Protein AF-A0A8T7C8Z6-F1 (afdb_monomer)

Structure (mmCIF, N/CA/C/O backbone):
data_AF-A0A8T7C8Z6-F1
#
_entry.id   AF-A0A8T7C8Z6-F1
#
loop_
_atom_site.group_PDB
_atom_site.id
_atom_site.type_symbol
_atom_site.label_atom_id
_atom_site.label_alt_id
_atom_site.label_comp_id
_atom_site.label_asym_id
_atom_site.label_entity_id
_atom_site.label_seq_id
_atom_site.pdbx_PDB_ins_code
_atom_site.Cartn_x
_atom_site.Cartn_y
_atom_site.Cartn_z
_atom_site.occupancy
_atom_site.B_iso_or_equiv
_atom_site.auth_seq_id
_atom_site.auth_comp_id
_atom_site.auth_asym_id
_atom_site.auth_atom_id
_atom_site.pdbx_PDB_model_num
ATOM 1 N N . LEU A 1 1 ? -6.649 -2.879 40.518 1.00 71.62 1 LEU A N 1
ATOM 2 C CA . LEU A 1 1 ? -5.727 -3.323 39.444 1.00 71.62 1 LEU A CA 1
ATOM 3 C C . LEU A 1 1 ? -6.473 -3.912 38.238 1.00 71.62 1 LEU A C 1
ATOM 5 O O . LEU A 1 1 ? -6.288 -3.407 37.144 1.00 71.62 1 LEU A O 1
ATOM 9 N N . PHE A 1 2 ? -7.357 -4.907 38.414 1.00 81.06 2 PHE A N 1
ATOM 10 C CA . PHE A 1 2 ? -8.077 -5.573 37.307 1.00 81.06 2 PHE A CA 1
ATOM 11 C C . PHE A 1 2 ? -8.882 -4.624 36.391 1.00 81.06 2 PHE A C 1
ATOM 13 O O . PHE A 1 2 ? -8.696 -4.644 35.179 1.00 81.06 2 PHE A O 1
ATOM 20 N N . ALA A 1 3 ? -9.700 -3.729 36.958 1.00 76.69 3 ALA A N 1
ATOM 21 C CA . ALA A 1 3 ? -10.479 -2.758 36.177 1.00 76.69 3 ALA A CA 1
ATOM 22 C C . ALA A 1 3 ? -9.604 -1.773 35.370 1.00 76.69 3 ALA A C 1
ATOM 24 O O . ALA A 1 3 ? -9.977 -1.369 34.274 1.00 76.69 3 ALA A O 1
ATOM 25 N N . PHE A 1 4 ? -8.414 -1.436 35.880 1.00 76.56 4 PHE A N 1
ATOM 26 C CA . PHE A 1 4 ? -7.465 -0.547 35.202 1.00 76.56 4 PHE A CA 1
ATOM 27 C C . PHE A 1 4 ? -6.848 -1.208 33.960 1.00 76.56 4 PHE A C 1
ATOM 29 O O . PHE A 1 4 ? -6.713 -0.567 32.926 1.00 76.56 4 PHE A O 1
ATOM 36 N N . VAL A 1 5 ? -6.548 -2.510 34.028 1.00 76.94 5 VAL A N 1
ATOM 37 C CA . VAL A 1 5 ? -6.004 -3.279 32.892 1.00 76.94 5 VAL A CA 1
ATOM 38 C C . VAL A 1 5 ? -7.037 -3.452 31.771 1.00 76.94 5 VAL A C 1
ATOM 40 O O . VAL A 1 5 ? -6.679 -3.454 30.596 1.00 76.94 5 VAL A O 1
ATOM 43 N N . LEU A 1 6 ? -8.325 -3.574 32.109 1.00 74.81 6 LEU A N 1
ATOM 44 C CA . LEU A 1 6 ? -9.392 -3.628 31.104 1.00 74.81 6 LEU A CA 1
ATOM 45 C C . LEU A 1 6 ? -9.600 -2.278 30.406 1.00 74.81 6 LEU A C 1
ATOM 47 O O . LEU A 1 6 ? -9.853 -2.256 29.204 1.00 74.81 6 LEU A O 1
ATOM 51 N N . ALA A 1 7 ? -9.452 -1.169 31.134 1.00 72.00 7 ALA A N 1
ATOM 52 C CA . ALA A 1 7 ? -9.636 0.175 30.592 1.00 72.00 7 ALA A CA 1
ATOM 53 C C . ALA A 1 7 ? -8.549 0.583 29.580 1.00 72.00 7 ALA A C 1
ATOM 55 O O . ALA A 1 7 ? -8.827 1.351 28.664 1.00 72.00 7 ALA A O 1
ATOM 56 N N . THR A 1 8 ? -7.326 0.062 29.708 1.00 79.38 8 THR A N 1
ATOM 57 C CA . THR A 1 8 ? -6.197 0.412 28.824 1.00 79.38 8 THR A CA 1
ATOM 58 C C . THR A 1 8 ? -6.070 -0.486 27.594 1.00 79.38 8 THR A C 1
ATOM 60 O O . THR A 1 8 ? -5.206 -0.261 26.746 1.00 79.38 8 THR A O 1
ATOM 63 N N . ARG A 1 9 ? -6.919 -1.511 27.454 1.00 87.25 9 ARG A N 1
ATOM 64 C CA . ARG A 1 9 ? -6.851 -2.433 26.319 1.00 87.25 9 ARG A CA 1
ATOM 65 C C . ARG A 1 9 ? -7.424 -1.786 25.059 1.00 87.25 9 ARG A C 1
ATOM 67 O O . ARG A 1 9 ? -8.562 -1.324 25.047 1.00 87.25 9 ARG A O 1
ATOM 74 N N . ILE A 1 10 ? -6.671 -1.846 23.963 1.00 91.31 10 ILE A N 1
ATOM 75 C CA . ILE A 1 10 ? -7.170 -1.441 22.645 1.00 91.31 10 ILE A CA 1
ATOM 76 C C . ILE A 1 10 ? -8.217 -2.472 22.171 1.00 91.31 10 ILE A C 1
ATOM 78 O O . ILE A 1 10 ? -7.889 -3.661 22.057 1.00 91.31 10 ILE A O 1
ATOM 82 N N . PRO A 1 11 ? -9.475 -2.065 21.903 1.00 93.44 11 PRO A N 1
ATOM 83 C CA . PRO A 1 11 ? -10.573 -2.986 21.609 1.00 93.44 11 PRO A CA 1
ATOM 84 C C . PRO A 1 11 ? -10.665 -3.361 20.123 1.00 93.44 11 PRO A C 1
ATOM 86 O O . PRO A 1 11 ? -11.695 -3.841 19.668 1.00 93.44 11 PRO A O 1
ATOM 89 N N . PHE A 1 12 ? -9.591 -3.173 19.363 1.00 96.06 12 PHE A N 1
ATOM 90 C CA . PHE A 1 12 ? -9.503 -3.553 17.959 1.00 96.06 12 PHE A CA 1
ATOM 91 C C . PHE A 1 12 ? -8.066 -3.927 17.593 1.00 96.06 12 PHE A C 1
ATOM 93 O O . PHE A 1 12 ? -7.141 -3.784 18.397 1.00 96.06 12 PHE A O 1
ATOM 100 N N . ALA A 1 13 ? -7.887 -4.510 16.414 1.00 96.56 13 ALA A N 1
ATOM 101 C CA . ALA A 1 13 ? -6.578 -4.817 15.850 1.00 96.56 13 ALA A CA 1
ATOM 102 C C . ALA A 1 13 ? -6.648 -4.837 14.326 1.00 96.56 13 ALA A C 1
ATOM 104 O O . ALA A 1 13 ? -7.719 -5.069 13.761 1.00 96.56 13 ALA A O 1
ATOM 105 N N . ILE A 1 14 ? -5.491 -4.653 13.693 1.00 97.19 14 ILE A N 1
ATOM 106 C CA . ILE A 1 14 ? -5.325 -4.836 12.256 1.00 97.19 14 ILE A CA 1
ATOM 107 C C . ILE A 1 14 ? -4.221 -5.835 11.949 1.00 97.19 14 ILE A C 1
ATOM 109 O O . ILE A 1 14 ? -3.262 -5.961 12.707 1.00 97.19 14 ILE A O 1
ATOM 113 N N . ASP A 1 15 ? -4.369 -6.516 10.821 1.00 96.75 15 ASP A N 1
ATOM 114 C CA . ASP A 1 15 ? -3.321 -7.306 10.187 1.00 96.75 15 ASP A CA 1
ATOM 115 C C . ASP A 1 15 ? -3.297 -6.977 8.691 1.00 96.75 15 ASP A C 1
ATOM 117 O O . ASP A 1 15 ? -4.347 -6.872 8.053 1.00 96.75 15 ASP A O 1
ATOM 121 N N . VAL A 1 16 ? -2.103 -6.768 8.142 1.00 96.38 16 VAL A N 1
ATOM 122 C CA . VAL A 1 16 ? -1.906 -6.322 6.759 1.00 96.38 16 VAL A CA 1
ATOM 123 C C . VAL A 1 16 ? -1.188 -7.423 6.004 1.00 96.38 16 VAL A C 1
ATOM 125 O O . VA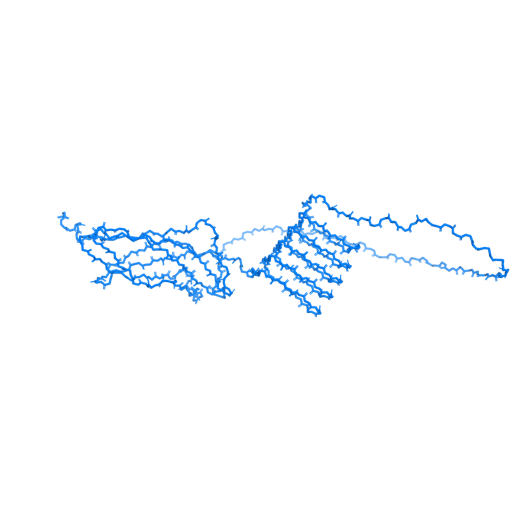L A 1 16 ? 0.025 -7.600 6.106 1.00 96.38 16 VAL A O 1
ATOM 128 N N . LEU A 1 17 ? -1.944 -8.162 5.202 1.00 94.94 17 LEU A N 1
ATOM 129 C CA . LEU A 1 17 ? -1.418 -9.265 4.421 1.00 94.94 17 LEU A CA 1
ATOM 130 C C . LEU A 1 17 ? -1.111 -8.775 3.016 1.00 94.94 17 LEU A C 1
ATOM 132 O O . LEU A 1 17 ? -1.991 -8.321 2.296 1.00 94.94 17 LEU A O 1
ATOM 136 N N . ARG A 1 18 ? 0.146 -8.878 2.601 1.00 93.19 18 ARG A N 1
ATOM 137 C CA . ARG A 1 18 ? 0.518 -8.598 1.216 1.00 93.19 18 ARG A CA 1
ATOM 138 C C . ARG A 1 18 ? 0.216 -9.803 0.333 1.00 93.19 18 ARG A C 1
ATOM 140 O O . ARG A 1 18 ? 0.544 -10.934 0.702 1.00 93.19 18 ARG A O 1
ATOM 147 N N . GLU A 1 19 ? -0.320 -9.555 -0.857 1.00 87.94 19 GLU A N 1
ATOM 148 C CA . GLU A 1 19 ? -0.530 -10.610 -1.843 1.00 87.94 19 GLU A CA 1
ATOM 149 C C . GLU A 1 19 ? 0.806 -11.241 -2.276 1.00 87.94 19 GLU A C 1
ATOM 151 O O . GLU A 1 19 ? 1.833 -10.572 -2.449 1.00 87.94 19 GLU A O 1
ATOM 156 N N . ARG A 1 20 ? 0.815 -12.573 -2.409 1.00 80.94 20 ARG A N 1
ATOM 157 C CA . ARG A 1 20 ? 2.018 -13.357 -2.767 1.00 80.94 20 ARG A CA 1
ATOM 158 C C . ARG A 1 20 ? 2.207 -13.540 -4.273 1.00 80.94 20 ARG A C 1
ATOM 160 O O . ARG A 1 20 ? 3.183 -14.166 -4.675 1.00 80.94 20 ARG A O 1
ATOM 167 N N . GLY A 1 21 ? 1.261 -13.059 -5.076 1.00 83.12 21 GLY A N 1
ATOM 168 C CA . GLY A 1 21 ? 1.304 -13.142 -6.531 1.00 83.12 21 GLY A CA 1
ATOM 169 C C . GLY A 1 21 ? 2.319 -12.174 -7.138 1.00 83.12 21 GLY A C 1
ATOM 170 O O . GLY A 1 21 ? 3.507 -12.190 -6.815 1.00 83.12 21 GLY A O 1
ATOM 171 N N . GLU A 1 22 ? 1.853 -11.332 -8.056 1.00 81.62 22 GLU A N 1
ATOM 172 C CA . GLU A 1 22 ? 2.692 -10.304 -8.667 1.00 81.62 22 GLU A CA 1
ATOM 173 C C . GLU A 1 22 ? 3.166 -9.303 -7.603 1.00 81.62 22 GLU A C 1
ATOM 175 O O . GLU A 1 22 ? 2.399 -8.870 -6.745 1.00 81.62 22 GLU A O 1
ATOM 180 N N . LEU A 1 23 ? 4.460 -8.964 -7.609 1.00 87.31 23 LEU A N 1
ATOM 181 C CA . LEU A 1 23 ? 5.017 -8.122 -6.550 1.00 87.31 23 LEU A CA 1
ATOM 182 C C . LEU A 1 23 ? 4.592 -6.652 -6.675 1.00 87.31 23 LEU A C 1
ATOM 184 O O . LEU A 1 23 ? 4.584 -5.916 -5.692 1.00 87.31 23 LEU A O 1
ATOM 188 N N . PHE A 1 24 ? 4.302 -6.216 -7.887 1.00 89.62 24 PHE A N 1
ATOM 189 C CA . PHE A 1 24 ? 3.825 -4.884 -8.191 1.00 89.62 24 PHE A CA 1
ATOM 190 C C . PHE A 1 24 ? 3.214 -4.917 -9.581 1.00 89.62 24 PHE A C 1
ATOM 192 O O . PHE A 1 24 ? 3.668 -5.677 -10.430 1.00 89.62 24 PHE A O 1
ATOM 199 N N . HIS A 1 25 ? 2.263 -4.035 -9.835 1.00 89.06 25 HIS A N 1
ATOM 200 C CA . HIS A 1 25 ? 1.759 -3.779 -11.173 1.00 89.06 25 HIS A CA 1
ATOM 201 C C . HIS A 1 25 ? 2.205 -2.391 -11.609 1.00 89.06 25 HIS A C 1
ATOM 203 O O . HIS A 1 25 ? 2.126 -1.437 -10.836 1.00 89.06 25 HIS A O 1
ATOM 209 N N . ILE A 1 26 ? 2.662 -2.272 -12.850 1.00 86.12 26 ILE A N 1
ATOM 210 C CA . ILE A 1 26 ? 2.879 -0.969 -13.477 1.00 86.12 26 ILE A CA 1
ATOM 211 C C . ILE A 1 26 ? 1.597 -0.639 -14.237 1.00 86.12 26 ILE A C 1
ATOM 213 O O . ILE A 1 26 ? 1.222 -1.365 -15.158 1.00 86.12 26 ILE A O 1
ATOM 217 N N . VAL A 1 27 ? 0.917 0.423 -13.816 1.00 85.19 27 VAL A N 1
ATOM 218 C CA . VAL A 1 27 ? -0.274 0.964 -14.474 1.00 85.19 27 VAL A CA 1
ATOM 219 C C . VAL A 1 27 ? 0.066 2.392 -14.866 1.00 85.19 27 VAL A C 1
ATOM 221 O O . VAL A 1 27 ? 0.255 3.247 -14.002 1.00 85.19 27 VAL A O 1
ATOM 224 N N . ASP A 1 28 ? 0.211 2.623 -16.168 1.00 83.94 28 ASP A N 1
ATOM 225 C CA . ASP A 1 28 ? 0.754 3.862 -16.728 1.00 83.94 28 ASP A CA 1
ATOM 226 C C . ASP A 1 28 ? 2.132 4.196 -16.123 1.00 83.94 28 ASP A C 1
ATOM 228 O O . ASP A 1 28 ? 3.072 3.410 -16.261 1.00 83.94 28 ASP A O 1
ATOM 232 N N . ASP A 1 29 ? 2.257 5.329 -15.430 1.00 82.31 29 ASP A N 1
ATOM 233 C CA . ASP A 1 29 ? 3.474 5.743 -14.713 1.00 82.31 29 ASP A CA 1
ATOM 234 C C . ASP A 1 29 ? 3.365 5.555 -13.186 1.00 82.31 29 ASP A C 1
ATOM 236 O O . ASP A 1 29 ? 4.129 6.111 -12.394 1.00 82.31 29 ASP A O 1
ATOM 240 N N . SER A 1 30 ? 2.377 4.775 -12.746 1.00 87.06 30 SER A N 1
ATOM 241 C CA . SER A 1 30 ? 2.158 4.460 -11.338 1.00 87.06 30 SER A CA 1
ATOM 242 C C . SER A 1 30 ? 2.457 3.001 -11.034 1.00 87.06 30 SER A C 1
ATOM 244 O O . SER A 1 30 ? 2.217 2.091 -11.829 1.00 87.06 30 SER A O 1
ATOM 246 N N . ILE A 1 31 ? 2.980 2.777 -9.838 1.00 90.62 31 ILE A N 1
ATOM 247 C CA . ILE A 1 31 ? 3.257 1.453 -9.302 1.00 90.62 31 ILE A CA 1
ATOM 248 C C . ILE A 1 31 ? 2.152 1.136 -8.304 1.00 90.62 31 ILE A C 1
ATOM 250 O O . ILE A 1 31 ? 1.887 1.928 -7.401 1.00 90.62 31 ILE A O 1
ATOM 254 N N . ARG A 1 32 ? 1.505 -0.017 -8.473 1.00 92.56 32 ARG A N 1
ATOM 255 C CA . ARG A 1 32 ? 0.443 -0.521 -7.601 1.00 92.56 32 ARG A CA 1
ATOM 256 C C . ARG A 1 32 ? 0.908 -1.771 -6.868 1.00 92.56 32 ARG A C 1
ATOM 258 O O . ARG A 1 32 ? 1.524 -2.645 -7.471 1.00 92.56 32 ARG A O 1
ATOM 265 N N . ASN A 1 33 ? 0.632 -1.865 -5.574 1.00 93.75 33 ASN A N 1
ATOM 266 C CA . ASN A 1 33 ? 0.791 -3.083 -4.775 1.00 93.75 33 ASN A CA 1
ATOM 267 C C . ASN A 1 33 ? -0.556 -3.437 -4.146 1.00 93.75 33 ASN A C 1
ATOM 269 O O . ASN A 1 33 ? -1.269 -2.540 -3.696 1.00 93.75 33 ASN A O 1
ATOM 273 N N . ASP A 1 34 ? -0.868 -4.728 -4.093 1.00 95.06 34 ASP A N 1
ATOM 274 C CA . ASP A 1 34 ? -2.142 -5.239 -3.591 1.00 95.06 34 ASP A CA 1
ATOM 275 C C . ASP A 1 34 ? -1.972 -5.916 -2.222 1.00 95.06 34 ASP A C 1
ATOM 277 O O . ASP A 1 34 ? -0.996 -6.634 -1.958 1.00 95.06 34 ASP A O 1
ATOM 281 N N . TYR A 1 35 ? -2.934 -5.657 -1.340 1.00 95.50 35 TYR A N 1
ATOM 282 C CA . TYR A 1 35 ? -2.951 -6.091 0.049 1.00 95.50 35 TYR A CA 1
ATOM 283 C C . TYR A 1 35 ? -4.361 -6.513 0.461 1.00 95.50 35 TYR A C 1
ATOM 285 O O . TYR A 1 35 ? -5.367 -6.086 -0.100 1.00 95.50 35 TYR A O 1
ATOM 293 N N . THR A 1 36 ? -4.425 -7.300 1.523 1.00 96.31 36 THR A N 1
ATOM 294 C CA . THR A 1 36 ? -5.641 -7.644 2.241 1.00 96.31 36 THR A CA 1
ATOM 295 C C . THR A 1 36 ? -5.498 -7.149 3.676 1.00 96.31 36 THR A C 1
ATOM 297 O O . THR A 1 36 ? -4.644 -7.624 4.426 1.00 96.31 36 THR A O 1
ATOM 300 N N . LEU A 1 37 ? -6.334 -6.190 4.067 1.00 97.00 37 LEU A N 1
ATOM 301 C CA . LEU A 1 37 ? -6.428 -5.694 5.435 1.00 97.00 37 LEU A CA 1
ATOM 302 C C . LEU A 1 37 ? -7.465 -6.514 6.200 1.00 97.00 37 LEU A C 1
ATOM 304 O O . LEU A 1 37 ? -8.619 -6.610 5.789 1.00 97.00 37 LEU A O 1
ATOM 308 N N . LYS A 1 38 ? -7.075 -7.074 7.341 1.00 97.88 38 LYS A N 1
ATOM 309 C CA . LYS A 1 38 ? -8.008 -7.663 8.300 1.00 97.88 38 LYS A CA 1
ATOM 310 C C . LYS A 1 38 ? -8.193 -6.713 9.461 1.00 97.88 38 LYS A C 1
ATOM 312 O O . LYS A 1 38 ? -7.221 -6.364 10.122 1.00 97.88 38 LYS A O 1
ATOM 317 N N . VAL A 1 39 ? -9.435 -6.333 9.723 1.00 98.00 39 VAL A N 1
ATOM 318 C CA . VAL A 1 39 ? -9.810 -5.476 10.846 1.00 98.00 39 VAL A CA 1
ATOM 319 C C . VAL A 1 39 ? -10.653 -6.290 11.812 1.00 98.00 39 VAL A C 1
ATOM 321 O O . VAL A 1 39 ? -11.663 -6.870 11.425 1.00 98.00 39 VAL A O 1
ATOM 324 N N . VAL A 1 40 ? -10.232 -6.342 13.072 1.00 98.12 40 VAL A N 1
ATOM 325 C CA . VAL A 1 40 ? -10.920 -7.084 14.132 1.00 98.12 40 VAL A CA 1
ATOM 326 C C . VAL A 1 40 ? -11.520 -6.090 15.113 1.00 98.12 40 VAL A C 1
ATOM 328 O O . VAL A 1 40 ? -10.768 -5.377 15.781 1.00 98.12 40 VAL A O 1
ATOM 331 N N . ASN A 1 41 ? -12.845 -6.085 15.258 1.00 97.38 41 ASN A N 1
ATOM 332 C CA . ASN A 1 41 ? -13.530 -5.381 16.337 1.00 97.38 41 ASN A CA 1
ATOM 333 C C . ASN A 1 41 ? -13.724 -6.343 17.517 1.00 97.38 41 ASN A C 1
ATOM 335 O O . ASN A 1 41 ? -14.433 -7.337 17.419 1.00 97.38 41 ASN A O 1
ATOM 339 N N . LYS A 1 42 ? -13.083 -6.060 18.654 1.00 95.81 42 LYS A N 1
ATOM 340 C CA . LYS A 1 42 ? -13.155 -6.888 19.873 1.00 95.81 42 LYS A CA 1
ATOM 341 C C . LYS A 1 42 ? -14.178 -6.357 20.879 1.00 95.81 42 LYS A C 1
ATOM 343 O O . LYS A 1 42 ? -14.271 -6.888 21.985 1.00 95.81 42 LYS A O 1
ATOM 348 N N . SER A 1 43 ? -14.880 -5.278 20.544 1.00 93.88 43 SER A N 1
ATOM 349 C CA . SER A 1 43 ? -15.904 -4.684 21.395 1.00 93.88 43 SER A CA 1
ATOM 350 C C . SER A 1 43 ? -17.273 -5.326 21.154 1.00 93.88 43 SER A C 1
ATOM 352 O O . SER A 1 43 ? -17.485 -6.040 20.176 1.00 93.88 43 SER A O 1
ATOM 354 N N . GLN A 1 44 ? -18.215 -5.058 22.058 1.00 95.38 44 GLN A N 1
ATOM 355 C CA . GLN A 1 44 ? -19.608 -5.504 21.938 1.00 95.38 44 GLN A CA 1
ATOM 356 C C . GLN A 1 44 ? -20.493 -4.504 21.173 1.00 95.38 44 GLN A C 1
ATOM 358 O O . GLN A 1 44 ? -21.704 -4.694 21.108 1.00 95.38 44 GLN A O 1
ATOM 363 N N . ILE A 1 45 ? -19.911 -3.448 20.595 1.00 95.81 45 ILE A N 1
ATOM 364 C CA . ILE A 1 45 ? -20.625 -2.436 19.809 1.00 95.81 45 ILE A CA 1
ATOM 365 C C . ILE A 1 45 ? -20.001 -2.303 18.412 1.00 95.81 45 ILE A C 1
ATOM 367 O O . ILE A 1 45 ? -18.811 -2.575 18.247 1.00 95.81 45 ILE A O 1
ATOM 371 N N . PRO A 1 46 ? -20.767 -1.910 17.382 1.00 97.44 46 PRO A N 1
ATOM 372 C CA . PRO A 1 46 ? -20.191 -1.566 16.086 1.00 97.44 46 PRO A CA 1
ATOM 373 C C . PRO A 1 46 ? -19.168 -0.434 16.224 1.00 97.44 46 PRO A C 1
ATOM 375 O O . PRO A 1 46 ? -19.364 0.486 17.019 1.00 97.44 46 PRO A O 1
ATOM 378 N N . MET A 1 47 ? -18.083 -0.504 15.455 1.00 96.75 47 MET A N 1
ATOM 379 C CA . MET A 1 47 ? -17.031 0.512 15.452 1.00 96.75 47 MET A CA 1
ATOM 380 C C . MET A 1 47 ? -16.758 0.999 14.033 1.00 96.75 47 MET A C 1
ATOM 382 O O . MET A 1 47 ? -16.703 0.200 13.097 1.00 96.75 47 MET A O 1
ATOM 386 N N . SER A 1 48 ? -16.529 2.305 13.907 1.00 97.50 48 SER A N 1
ATOM 387 C CA . SER A 1 48 ? -16.127 2.945 12.656 1.00 97.50 48 SER A CA 1
ATOM 388 C C . SER A 1 48 ? -14.714 3.506 12.794 1.00 97.50 48 SER A C 1
ATOM 390 O O . SER A 1 48 ? -14.340 4.069 13.830 1.00 97.50 48 SER A O 1
ATOM 392 N N . PHE A 1 49 ? -13.927 3.352 11.740 1.00 97.38 49 PHE A N 1
ATOM 393 C CA . PHE A 1 49 ? -12.502 3.642 11.718 1.00 97.38 49 PHE A CA 1
ATOM 394 C C . PHE A 1 49 ? -12.124 4.499 10.516 1.00 97.38 49 PHE A C 1
ATOM 396 O O . PHE A 1 49 ? -12.825 4.510 9.505 1.00 97.38 49 PHE A O 1
ATOM 403 N N . ASN A 1 50 ? -10.985 5.174 10.622 1.00 97.06 50 ASN A N 1
ATOM 404 C CA . ASN A 1 50 ? -10.317 5.851 9.523 1.00 97.06 50 ASN A CA 1
ATOM 405 C C . ASN A 1 50 ? -8.968 5.176 9.255 1.00 97.06 50 ASN A C 1
ATOM 407 O O . ASN A 1 50 ? -8.139 5.065 10.163 1.00 97.06 50 ASN A O 1
ATOM 411 N N . LEU A 1 51 ? -8.770 4.715 8.024 1.00 96.00 51 LEU A N 1
ATOM 412 C CA . LEU A 1 51 ? -7.539 4.107 7.542 1.00 96.00 51 LEU A CA 1
ATOM 413 C C . LEU A 1 51 ? -6.665 5.159 6.856 1.00 96.00 51 LEU A C 1
ATOM 415 O O . LEU A 1 51 ? -7.086 5.817 5.907 1.00 96.00 51 LEU A O 1
ATOM 419 N N . SER A 1 52 ? -5.414 5.262 7.281 1.00 93.25 52 SER A N 1
ATOM 420 C CA . SER A 1 52 ? -4.414 6.130 6.669 1.00 93.25 52 SER A CA 1
ATOM 421 C C . SER A 1 52 ? -3.118 5.372 6.396 1.00 93.25 52 SER A C 1
ATOM 423 O O . SER A 1 52 ? -2.833 4.324 6.982 1.00 93.25 52 SER A O 1
ATOM 425 N N . VAL A 1 53 ? -2.324 5.901 5.467 1.00 91.56 53 VAL A N 1
ATOM 426 C CA . VAL A 1 53 ? -0.955 5.444 5.228 1.00 91.56 53 VAL A CA 1
ATOM 427 C C . VAL A 1 53 ? -0.030 6.416 5.944 1.00 91.56 53 VAL A C 1
ATOM 429 O O . VAL A 1 53 ? -0.041 7.609 5.647 1.00 91.56 53 VAL A O 1
ATOM 432 N N . LEU A 1 54 ? 0.756 5.913 6.888 1.00 86.31 54 LEU A N 1
ATOM 433 C CA . LEU A 1 54 ? 1.874 6.651 7.452 1.00 86.31 54 LEU A CA 1
ATOM 434 C C . LEU A 1 54 ? 3.058 6.425 6.523 1.00 86.31 54 LEU A C 1
ATOM 436 O O . LEU A 1 54 ? 3.544 5.298 6.375 1.00 86.31 54 LEU A O 1
ATOM 440 N N . ASP A 1 55 ? 3.467 7.489 5.843 1.00 69.00 55 ASP A N 1
ATOM 441 C CA . ASP A 1 55 ? 4.620 7.424 4.964 1.00 69.00 55 ASP A CA 1
ATOM 442 C C . ASP A 1 55 ? 5.878 7.149 5.793 1.00 69.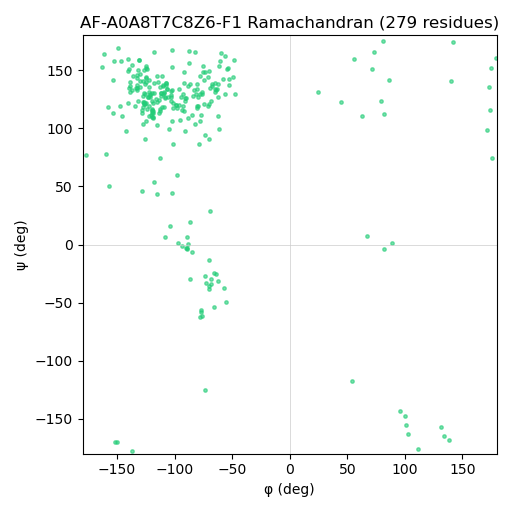00 55 ASP A C 1
ATOM 444 O O . ASP A 1 55 ? 6.102 7.749 6.847 1.00 69.00 55 ASP A O 1
ATOM 448 N N . SER A 1 56 ? 6.693 6.218 5.319 1.00 55.78 56 SER A N 1
ATOM 449 C CA . SER A 1 56 ? 8.018 5.956 5.877 1.00 55.78 56 SER A CA 1
ATOM 450 C C . SER A 1 56 ? 9.062 5.962 4.767 1.00 55.78 56 SER A C 1
ATOM 452 O O . SER A 1 56 ? 9.932 5.092 4.687 1.00 55.78 56 SER A O 1
ATOM 454 N N . GLY A 1 57 ? 8.976 6.974 3.897 1.00 49.72 57 GLY A N 1
ATOM 455 C CA . GLY A 1 57 ? 10.145 7.486 3.191 1.00 49.72 57 GLY A CA 1
ATOM 456 C C . GLY A 1 57 ?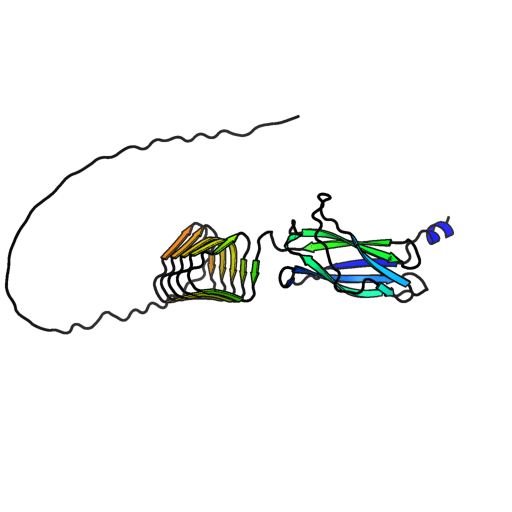 11.185 8.042 4.182 1.00 49.72 57 GLY A C 1
ATOM 457 O O . GLY A 1 57 ? 10.825 8.431 5.299 1.00 49.72 57 GLY A O 1
ATOM 458 N N . PRO A 1 58 ? 12.485 8.057 3.835 1.00 43.22 58 PRO A N 1
ATOM 459 C CA . PRO A 1 58 ? 13.495 8.738 4.640 1.00 43.22 58 PRO A CA 1
ATOM 460 C C . PRO A 1 58 ? 13.089 10.206 4.867 1.00 43.22 58 PRO A C 1
ATOM 462 O O . PRO A 1 58 ? 12.385 10.805 4.061 1.00 43.22 58 PRO A O 1
ATOM 465 N N . GLY A 1 59 ? 13.500 10.798 5.988 1.00 45.28 59 GLY A N 1
ATOM 466 C CA . GLY A 1 59 ? 13.177 12.185 6.357 1.00 45.28 59 GLY A CA 1
ATOM 467 C C . GLY A 1 59 ? 13.850 13.265 5.494 1.00 45.28 59 GLY A C 1
ATOM 468 O O . GLY A 1 59 ? 14.132 14.343 6.006 1.00 45.28 59 GLY A O 1
ATOM 469 N N . ASP A 1 60 ? 14.146 12.982 4.225 1.00 48.31 60 ASP A N 1
ATOM 470 C CA . ASP A 1 60 ? 14.729 13.895 3.233 1.00 48.31 60 ASP A CA 1
ATOM 471 C C . ASP A 1 60 ? 13.672 14.618 2.376 1.00 48.31 60 ASP A C 1
ATOM 473 O O . ASP A 1 60 ? 14.010 15.496 1.583 1.00 48.31 60 ASP A O 1
ATOM 477 N N . GLY A 1 61 ? 12.386 14.326 2.593 1.00 44.28 61 GLY A N 1
ATOM 478 C CA . GLY A 1 61 ? 11.274 15.044 1.967 1.00 44.28 61 GLY A CA 1
ATOM 479 C C . GLY A 1 61 ? 10.837 14.486 0.611 1.00 44.28 61 GLY A C 1
ATOM 480 O O . GLY A 1 61 ? 9.879 15.004 0.038 1.00 44.28 61 GLY A O 1
ATOM 481 N N . SER A 1 62 ? 11.451 13.406 0.121 1.00 47.19 62 SER A N 1
ATOM 482 C CA . SER A 1 62 ? 11.025 12.649 -1.065 1.00 47.19 62 SER A CA 1
ATOM 483 C C . SER A 1 62 ? 10.219 11.408 -0.661 1.00 47.19 62 SER A C 1
ATOM 485 O O . SER A 1 62 ? 10.542 10.260 -0.955 1.00 47.19 62 SER A O 1
ATOM 487 N N . SER A 1 63 ? 9.114 11.653 0.039 1.00 52.97 63 SER A N 1
ATOM 488 C CA . SER A 1 63 ? 8.119 10.631 0.359 1.00 52.97 63 SER A CA 1
ATOM 489 C C . SER A 1 63 ? 7.212 10.385 -0.851 1.00 52.97 63 SER A C 1
ATOM 491 O O . SER A 1 63 ? 6.549 11.299 -1.353 1.00 52.97 63 SER A O 1
ATOM 493 N N . ALA A 1 64 ? 7.212 9.154 -1.366 1.00 60.59 64 ALA A N 1
ATOM 494 C CA . ALA A 1 64 ? 6.311 8.752 -2.437 1.00 60.59 64 ALA A CA 1
ATOM 495 C C . ALA A 1 64 ? 4.868 8.877 -1.934 1.00 60.59 64 ALA A C 1
ATOM 497 O O . ALA A 1 64 ? 4.446 8.076 -1.112 1.00 60.59 64 ALA A O 1
ATOM 498 N N . THR A 1 65 ? 4.085 9.832 -2.448 1.00 75.00 65 THR A N 1
ATOM 499 C CA . THR A 1 65 ? 2.681 9.979 -2.036 1.00 75.00 65 THR A CA 1
ATOM 500 C C . THR A 1 65 ? 1.888 8.716 -2.380 1.00 75.00 65 THR A C 1
ATOM 502 O O . THR A 1 65 ? 1.476 8.515 -3.527 1.00 75.00 65 THR A O 1
ATOM 505 N N . LEU A 1 66 ? 1.680 7.865 -1.376 1.00 87.69 66 LEU A N 1
ATOM 506 C CA . LEU A 1 66 ? 0.911 6.634 -1.487 1.00 87.69 66 LEU A CA 1
ATOM 507 C C . LEU A 1 66 ? -0.581 6.949 -1.428 1.00 87.69 66 LEU A C 1
ATOM 509 O O . LEU A 1 66 ? -1.069 7.601 -0.506 1.00 87.69 66 LEU A O 1
ATOM 513 N N . LYS A 1 67 ? -1.318 6.459 -2.421 1.00 89.94 67 LYS A N 1
ATOM 514 C CA . LYS A 1 67 ? -2.772 6.597 -2.522 1.00 89.94 67 LYS A CA 1
ATOM 515 C C . LYS A 1 67 ? -3.448 5.258 -2.268 1.00 89.94 67 LYS A C 1
ATOM 517 O O . LYS A 1 67 ? -3.093 4.261 -2.897 1.00 89.94 67 LYS A O 1
ATOM 522 N N . LEU A 1 68 ? -4.439 5.264 -1.383 1.00 92.06 68 LEU A N 1
ATOM 523 C CA . LEU A 1 68 ? -5.351 4.145 -1.149 1.00 92.06 68 LEU A CA 1
ATOM 524 C C . LEU A 1 68 ? -6.364 4.037 -2.296 1.00 92.06 68 LEU A C 1
ATOM 526 O O . LEU A 1 68 ? -6.854 5.049 -2.793 1.00 92.06 68 LEU A O 1
ATOM 530 N N . SER A 1 69 ? -6.690 2.810 -2.702 1.00 91.50 69 SER A N 1
ATOM 531 C CA . SER A 1 69 ? -7.706 2.538 -3.730 1.00 91.50 69 SER A CA 1
ATOM 532 C C . SER A 1 69 ? -9.142 2.472 -3.199 1.00 91.50 69 SER A C 1
ATOM 534 O O . SER A 1 69 ? -10.066 2.293 -3.989 1.00 91.50 69 SER A O 1
ATOM 536 N N . ILE A 1 70 ? -9.325 2.539 -1.881 1.00 92.88 70 ILE A N 1
ATOM 537 C CA . ILE A 1 70 ? -10.611 2.362 -1.195 1.00 92.88 70 ILE A CA 1
ATOM 538 C C . ILE A 1 70 ? -11.015 3.634 -0.446 1.00 92.88 70 ILE A C 1
ATOM 540 O O . ILE A 1 70 ? -10.177 4.503 -0.198 1.00 92.88 70 ILE A O 1
ATOM 544 N N . ASP A 1 71 ? -12.285 3.708 -0.041 1.00 93.19 71 ASP A N 1
ATOM 545 C CA . ASP A 1 71 ? -12.711 4.667 0.980 1.00 93.19 71 ASP A CA 1
ATOM 546 C C . ASP A 1 71 ? -11.979 4.346 2.299 1.00 93.19 71 ASP A C 1
ATOM 548 O O . ASP A 1 71 ? -11.986 3.189 2.733 1.00 93.19 71 ASP A O 1
ATOM 552 N N . PRO A 1 72 ? -11.306 5.323 2.930 1.00 93.19 72 PRO A N 1
ATOM 553 C CA . PRO A 1 72 ? -10.592 5.093 4.179 1.00 93.19 72 PRO A CA 1
ATOM 554 C C . PRO A 1 72 ? -11.523 4.841 5.376 1.00 93.19 72 PRO A C 1
ATOM 556 O O . PRO A 1 72 ? -11.051 4.390 6.420 1.00 93.19 72 PRO A O 1
ATOM 559 N N . ARG A 1 73 ? -12.829 5.117 5.268 1.00 96.38 73 ARG A N 1
ATOM 560 C CA . ARG A 1 73 ? -13.800 4.837 6.330 1.00 96.38 73 ARG A CA 1
ATOM 561 C C . ARG A 1 73 ? -14.207 3.370 6.311 1.00 96.38 73 ARG A C 1
ATOM 563 O O . ARG A 1 73 ? -14.777 2.880 5.341 1.00 96.38 73 ARG A O 1
ATOM 570 N N . ILE A 1 74 ? -13.943 2.679 7.417 1.00 96.56 74 ILE A N 1
ATOM 571 C CA . ILE A 1 74 ? -14.228 1.251 7.576 1.00 96.56 74 ILE A CA 1
ATOM 572 C C . ILE A 1 74 ? -15.163 1.059 8.763 1.00 96.56 74 ILE A C 1
ATOM 574 O O . ILE A 1 74 ? -14.864 1.520 9.862 1.00 96.56 74 ILE A O 1
ATOM 578 N N . GLU A 1 75 ? -16.260 0.337 8.563 1.00 97.12 75 GLU A N 1
ATOM 579 C CA . GLU A 1 75 ? -17.199 -0.020 9.627 1.00 97.12 75 GLU A CA 1
ATOM 580 C C . GLU A 1 75 ? -17.149 -1.520 9.887 1.00 97.12 75 GLU A C 1
ATOM 582 O O . GLU A 1 75 ? -17.219 -2.324 8.958 1.00 97.12 75 GLU A O 1
ATOM 587 N N . VAL A 1 76 ? -17.016 -1.903 11.156 1.00 97.88 76 VAL A N 1
ATOM 588 C CA . VAL A 1 76 ? -16.927 -3.307 11.566 1.00 97.88 76 VAL A CA 1
ATOM 589 C C . VAL A 1 76 ? -17.967 -3.586 12.653 1.00 97.88 76 VAL A C 1
ATOM 591 O O . VAL A 1 76 ? -17.939 -2.929 13.704 1.00 97.88 76 VAL A O 1
ATOM 594 N N . PRO A 1 77 ? -18.877 -4.559 12.446 1.00 98.25 77 PRO A N 1
ATOM 595 C CA . PRO A 1 77 ? -19.850 -4.960 13.456 1.00 98.25 77 PRO A CA 1
ATOM 596 C C . PRO A 1 77 ? -19.205 -5.388 14.779 1.00 98.25 77 PRO A C 1
ATOM 598 O O . PRO A 1 77 ? -18.013 -5.690 14.856 1.00 98.25 77 PRO A O 1
ATOM 601 N N . ALA A 1 78 ? -20.013 -5.411 15.837 1.00 97.69 78 ALA A N 1
ATOM 602 C CA . ALA A 1 78 ? -19.591 -5.856 17.160 1.00 97.69 78 ALA A CA 1
ATOM 603 C C . ALA A 1 78 ? -19.021 -7.284 17.121 1.00 97.69 78 ALA A C 1
ATOM 605 O O . ALA A 1 78 ? -19.675 -8.196 16.620 1.00 97.69 78 ALA A O 1
ATOM 606 N N . GLY A 1 79 ? -17.831 -7.479 17.690 1.00 97.12 79 GLY A N 1
ATOM 607 C CA . GLY A 1 79 ? -17.194 -8.792 17.811 1.00 97.12 79 GLY A CA 1
ATOM 608 C C . GLY A 1 79 ? -16.751 -9.443 16.496 1.00 97.12 79 GLY A C 1
ATOM 609 O O . GLY A 1 79 ? -16.358 -10.609 16.525 1.00 97.12 79 GLY A O 1
ATOM 610 N N . ASP A 1 80 ? -16.829 -8.735 15.367 1.00 98.06 80 ASP A N 1
ATOM 611 C CA . ASP A 1 80 ? -16.635 -9.312 14.037 1.00 98.06 80 ASP A CA 1
ATOM 612 C C . ASP A 1 80 ? -15.251 -9.005 13.433 1.00 98.06 80 ASP A C 1
ATOM 614 O O . ASP A 1 80 ? -14.488 -8.155 13.915 1.00 98.06 80 ASP A O 1
ATOM 618 N N . VAL A 1 81 ? -14.923 -9.722 12.356 1.00 97.75 81 VAL A N 1
ATOM 619 C CA . VAL A 1 81 ? -13.700 -9.553 11.570 1.00 97.75 81 VAL A CA 1
ATOM 620 C C . VAL A 1 81 ? -14.051 -9.200 10.132 1.00 97.75 81 VAL A C 1
ATOM 622 O O . VAL A 1 81 ? -14.574 -10.023 9.384 1.00 97.75 81 VAL A O 1
ATOM 625 N N . LEU A 1 82 ? -13.662 -8.002 9.705 1.00 98.00 82 LEU A N 1
ATOM 626 C CA . LEU A 1 82 ? -13.813 -7.566 8.324 1.00 98.00 82 LEU A CA 1
ATOM 627 C C . LEU A 1 82 ? -12.516 -7.791 7.543 1.00 98.00 82 LEU A C 1
ATOM 629 O O . LEU A 1 82 ? -11.427 -7.442 8.000 1.00 98.00 82 LEU A O 1
ATOM 633 N N . THR A 1 83 ? -12.636 -8.358 6.344 1.00 97.81 83 THR A N 1
ATOM 634 C CA . THR A 1 83 ? -11.525 -8.516 5.397 1.00 97.81 83 THR A CA 1
ATOM 635 C C . THR A 1 83 ? -11.726 -7.562 4.227 1.00 97.81 83 THR A C 1
ATOM 637 O O . THR A 1 83 ? -12.716 -7.670 3.508 1.00 97.81 83 THR A O 1
ATOM 640 N N . VAL A 1 84 ? -10.789 -6.636 4.041 1.00 96.38 84 VAL A N 1
ATOM 641 C CA . VAL A 1 84 ? -10.859 -5.561 3.050 1.00 96.38 84 VAL A CA 1
ATOM 642 C C . VAL A 1 84 ? -9.693 -5.702 2.067 1.00 96.38 84 VAL A C 1
ATOM 644 O O . VAL A 1 84 ? -8.546 -5.457 2.453 1.00 96.38 84 VAL A O 1
ATOM 647 N N . PRO A 1 85 ? -9.936 -6.098 0.806 1.00 96.12 85 PRO A N 1
ATOM 648 C CA . PRO A 1 85 ? -8.914 -6.006 -0.227 1.00 96.12 85 PRO A CA 1
ATOM 649 C C . PRO A 1 85 ? -8.658 -4.530 -0.555 1.00 96.12 85 PRO A C 1
ATOM 651 O O . PRO A 1 85 ? -9.596 -3.749 -0.716 1.00 96.12 85 PRO A O 1
ATOM 654 N N . LEU A 1 86 ? -7.390 -4.140 -0.652 1.00 95.00 86 LEU A N 1
ATOM 655 C CA . LEU A 1 86 ? -6.992 -2.776 -0.981 1.00 95.00 86 LEU A CA 1
ATOM 656 C C . LEU A 1 86 ? -5.708 -2.755 -1.802 1.00 95.00 86 LEU A C 1
ATOM 658 O O . LEU A 1 86 ? -4.886 -3.666 -1.733 1.00 95.00 86 LEU A O 1
ATOM 662 N N . SER A 1 87 ? -5.502 -1.661 -2.522 1.00 94.12 87 SER A N 1
ATOM 663 C CA . SER A 1 87 ? -4.274 -1.408 -3.260 1.00 94.12 87 SER A CA 1
ATOM 664 C C . SER A 1 87 ? -3.675 -0.072 -2.845 1.00 94.12 87 SER A C 1
ATOM 666 O O . SER A 1 87 ? -4.392 0.905 -2.612 1.00 94.12 87 SER A O 1
ATOM 668 N N . LEU A 1 88 ? -2.347 -0.017 -2.804 1.00 93.12 88 LEU A N 1
ATOM 669 C CA . LEU A 1 88 ? -1.598 1.227 -2.671 1.00 93.12 88 LEU A CA 1
ATOM 670 C C . LEU A 1 88 ? -0.959 1.573 -4.004 1.00 93.12 88 LEU A C 1
ATOM 672 O O . LEU A 1 88 ? -0.358 0.710 -4.644 1.00 93.12 88 LEU A O 1
ATOM 676 N N . THR A 1 89 ? -1.087 2.832 -4.407 1.00 92.00 89 THR A N 1
ATOM 677 C CA . THR A 1 89 ? -0.533 3.342 -5.663 1.00 92.00 89 THR A CA 1
ATOM 678 C C . THR A 1 89 ? 0.406 4.506 -5.389 1.00 92.00 89 THR A C 1
ATOM 680 O O . THR A 1 89 ? 0.031 5.435 -4.679 1.00 92.00 89 THR A O 1
ATOM 683 N N . ALA A 1 90 ? 1.601 4.483 -5.972 1.00 89.44 90 ALA A N 1
ATOM 684 C CA . ALA A 1 90 ? 2.556 5.586 -5.915 1.00 89.44 90 ALA A CA 1
ATOM 685 C C . ALA A 1 90 ? 3.065 5.944 -7.313 1.00 89.44 90 ALA A C 1
ATOM 687 O O . ALA A 1 90 ? 3.217 5.077 -8.176 1.00 89.44 90 ALA A O 1
ATOM 688 N N . SER A 1 91 ? 3.345 7.232 -7.520 1.00 86.19 91 SER A N 1
ATOM 689 C CA . SER A 1 91 ? 4.005 7.698 -8.739 1.00 86.19 91 SER A CA 1
ATOM 690 C C . SER A 1 91 ? 5.435 7.181 -8.784 1.00 86.19 91 SER A C 1
ATOM 692 O O . SER A 1 91 ? 6.167 7.253 -7.794 1.00 86.19 91 SER A O 1
ATOM 694 N N . ARG A 1 92 ? 5.849 6.708 -9.958 1.00 79.50 92 ARG A N 1
ATOM 695 C CA . ARG A 1 92 ? 7.199 6.211 -10.194 1.00 79.50 92 ARG A CA 1
ATOM 696 C C . ARG A 1 92 ? 8.281 7.242 -9.881 1.00 79.50 92 ARG A C 1
ATOM 698 O O . ARG A 1 92 ? 9.326 6.872 -9.355 1.00 79.50 92 ARG A O 1
ATOM 705 N N . ALA A 1 93 ? 8.031 8.514 -10.183 1.00 75.19 93 ALA A N 1
ATOM 706 C CA . ALA A 1 93 ? 8.990 9.592 -9.954 1.00 75.19 93 ALA A CA 1
ATOM 707 C C . ALA A 1 93 ? 9.304 9.816 -8.464 1.00 75.19 93 ALA A C 1
ATOM 709 O O . ALA A 1 93 ? 10.378 10.311 -8.142 1.00 75.19 93 ALA A O 1
ATOM 710 N N . GLY A 1 94 ? 8.385 9.443 -7.567 1.00 70.44 94 GLY A N 1
ATOM 711 C CA . GLY A 1 94 ? 8.558 9.594 -6.121 1.00 70.44 94 GLY A CA 1
ATOM 712 C C . GLY A 1 94 ? 9.229 8.404 -5.438 1.00 70.44 94 GLY A C 1
ATOM 713 O O . GLY A 1 94 ? 9.421 8.446 -4.230 1.00 70.44 94 GLY A O 1
ATOM 714 N N . ILE A 1 95 ? 9.549 7.326 -6.165 1.00 76.31 95 ILE A N 1
ATOM 715 C CA . ILE A 1 95 ? 10.081 6.100 -5.564 1.00 76.31 95 ILE A CA 1
ATOM 716 C C . ILE A 1 95 ? 11.589 6.006 -5.774 1.00 76.31 95 ILE A C 1
ATOM 718 O O . ILE A 1 95 ? 12.075 5.673 -6.854 1.00 76.31 95 ILE A O 1
ATOM 722 N N . GLU A 1 96 ? 12.330 6.235 -4.696 1.00 73.06 96 GLU A N 1
ATOM 723 C CA . GLU A 1 96 ? 13.792 6.145 -4.695 1.00 73.06 96 GLU A CA 1
ATOM 724 C C . GLU A 1 96 ? 14.312 4.727 -4.437 1.00 73.06 96 GLU A C 1
ATOM 726 O O . GLU A 1 96 ? 15.392 4.350 -4.895 1.00 73.06 96 GLU A O 1
ATOM 731 N N . ARG A 1 97 ? 13.548 3.927 -3.682 1.00 80.25 97 ARG A N 1
ATOM 732 C CA . ARG A 1 97 ? 13.936 2.582 -3.245 1.00 80.25 97 ARG A CA 1
ATOM 733 C C . ARG A 1 97 ? 12.981 1.538 -3.801 1.00 80.25 97 ARG A C 1
ATOM 735 O O . ARG A 1 97 ? 11.768 1.694 -3.753 1.00 80.25 97 ARG A O 1
ATOM 742 N N . ASN A 1 98 ? 13.536 0.410 -4.235 1.00 85.56 98 ASN A N 1
ATOM 743 C CA . ASN A 1 98 ? 12.747 -0.718 -4.741 1.00 85.56 98 ASN A CA 1
ATOM 744 C C . ASN A 1 98 ? 11.869 -1.358 -3.658 1.00 85.56 98 ASN A C 1
ATOM 746 O O . ASN A 1 98 ? 10.905 -2.043 -3.973 1.00 85.56 98 ASN A O 1
ATOM 750 N N . ILE A 1 99 ? 12.243 -1.222 -2.386 1.00 88.00 99 ILE A N 1
ATOM 751 C CA . ILE A 1 99 ? 11.484 -1.743 -1.253 1.00 88.00 99 ILE A CA 1
ATOM 752 C C . ILE A 1 99 ? 11.432 -0.641 -0.202 1.00 88.00 99 ILE A C 1
ATOM 754 O O . ILE A 1 99 ? 12.472 -0.236 0.319 1.00 88.00 99 ILE A O 1
ATOM 758 N N . THR A 1 100 ? 10.222 -0.209 0.126 1.00 86.69 100 THR A N 1
ATOM 759 C CA . THR A 1 100 ? 9.947 0.813 1.136 1.00 86.69 100 THR A CA 1
ATOM 760 C C . THR A 1 100 ? 9.087 0.180 2.218 1.00 86.69 100 THR A C 1
ATOM 762 O O . THR A 1 100 ? 8.021 -0.358 1.923 1.00 86.69 100 THR A O 1
ATOM 765 N N . ASN A 1 101 ? 9.550 0.184 3.470 1.00 88.94 101 ASN A N 1
ATOM 766 C CA . ASN A 1 101 ? 8.678 -0.187 4.585 1.00 88.94 101 ASN A CA 1
ATOM 767 C C . ASN A 1 101 ? 7.607 0.893 4.711 1.00 88.94 101 ASN A C 1
ATOM 769 O O . ASN A 1 101 ? 7.922 2.072 4.577 1.00 88.94 101 ASN A O 1
ATOM 773 N N . ILE A 1 102 ? 6.368 0.489 4.947 1.00 89.44 102 ILE A N 1
ATOM 774 C CA . ILE A 1 102 ? 5.229 1.391 5.098 1.00 89.44 102 ILE A CA 1
ATOM 775 C C . ILE A 1 102 ? 4.374 0.926 6.267 1.00 89.44 102 ILE A C 1
ATOM 777 O O . ILE A 1 102 ? 4.357 -0.263 6.604 1.00 89.44 102 ILE A O 1
ATOM 781 N N . LYS A 1 103 ? 3.646 1.859 6.871 1.00 92.62 103 LYS A N 1
ATOM 782 C CA . LYS A 1 103 ? 2.727 1.565 7.965 1.00 92.62 103 LYS A CA 1
ATOM 783 C C . LYS A 1 103 ? 1.326 2.004 7.587 1.00 92.62 103 LYS A C 1
ATOM 785 O O . LYS A 1 103 ? 1.113 3.133 7.160 1.00 92.62 103 LYS A O 1
ATOM 790 N N . LEU A 1 104 ? 0.365 1.107 7.753 1.00 93.94 104 LEU A N 1
ATOM 791 C CA . LEU A 1 104 ? -1.047 1.461 7.721 1.00 93.94 104 LEU A CA 1
ATOM 792 C C . LEU A 1 104 ? -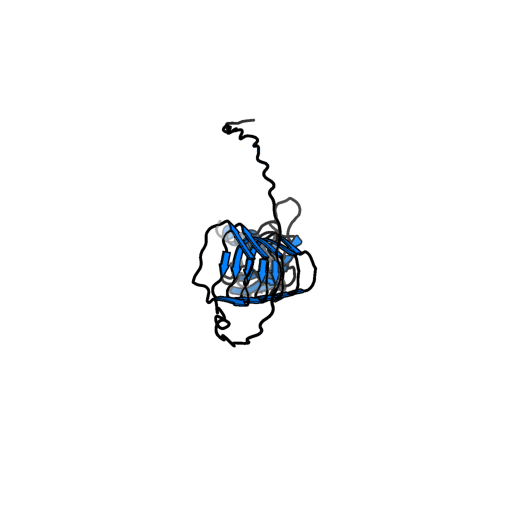1.491 1.753 9.146 1.00 93.94 104 LEU A C 1
ATOM 794 O O . LEU A 1 104 ? -1.242 0.945 10.038 1.00 93.94 104 LEU A O 1
ATOM 798 N N . GLN A 1 105 ? -2.138 2.890 9.356 1.00 95.00 105 GLN A N 1
ATOM 799 C CA . GLN A 1 105 ? -2.691 3.270 10.644 1.00 95.00 105 GLN A CA 1
ATOM 800 C C . GLN A 1 105 ? -4.212 3.227 10.567 1.00 95.00 105 GLN A C 1
ATOM 802 O O . GLN A 1 105 ? -4.822 3.792 9.662 1.00 95.00 105 GLN A O 1
ATOM 807 N N . LEU A 1 106 ? -4.821 2.546 11.530 1.00 96.69 106 LEU A N 1
ATOM 808 C CA . LEU A 1 106 ? -6.262 2.515 11.708 1.00 96.69 106 LEU A CA 1
ATOM 809 C C . LEU A 1 106 ? -6.603 3.233 13.010 1.00 96.69 106 LEU A C 1
ATOM 811 O O . LEU A 1 106 ? -6.239 2.755 14.086 1.00 96.69 106 LEU A O 1
ATOM 815 N N . CYS A 1 107 ? -7.303 4.357 12.908 1.00 96.38 107 CYS A N 1
ATOM 816 C CA . CYS A 1 107 ? -7.765 5.131 14.056 1.00 96.38 107 CYS A CA 1
ATOM 817 C C . CYS A 1 107 ? -9.276 4.992 14.229 1.00 96.38 107 CYS A C 1
ATOM 819 O O . CYS A 1 107 ? -10.032 5.012 13.261 1.00 96.38 107 CYS A O 1
ATOM 821 N N . GLU A 1 108 ? -9.722 4.854 15.470 1.00 96.06 108 GLU A N 1
ATOM 822 C CA . GLU A 1 108 ? -11.140 4.904 15.824 1.00 96.06 108 GLU A CA 1
ATOM 823 C C . GLU A 1 108 ? -11.712 6.295 15.514 1.00 96.06 108 GLU A C 1
ATOM 825 O O . GLU A 1 108 ? -11.112 7.298 15.879 1.00 96.06 108 GLU A O 1
ATOM 830 N N . LEU A 1 109 ? -12.878 6.380 14.864 1.00 94.38 109 LEU A N 1
ATOM 831 C CA . LEU A 1 109 ? -13.494 7.681 14.555 1.00 94.38 109 LEU A CA 1
ATOM 832 C C . LEU A 1 109 ? -14.089 8.372 15.788 1.00 94.38 109 LEU A C 1
ATOM 834 O O . LEU A 1 109 ? -14.106 9.596 15.861 1.00 94.38 109 LEU A O 1
ATOM 838 N N . ALA A 1 110 ? -14.602 7.594 16.742 1.00 88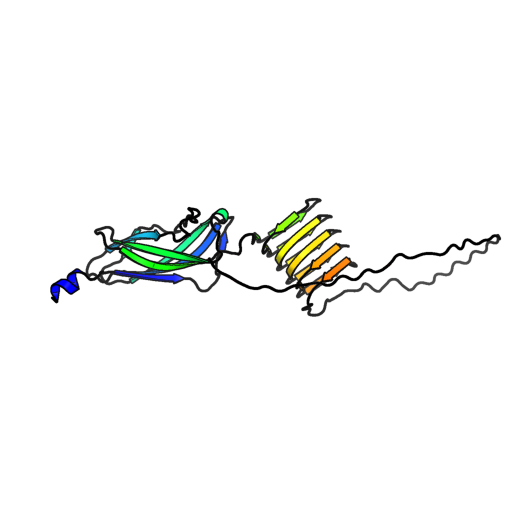.56 110 ALA A N 1
ATOM 839 C CA . ALA A 1 110 ? -15.247 8.100 17.954 1.00 88.56 110 ALA A CA 1
ATOM 840 C C . ALA A 1 110 ? -14.270 8.343 19.123 1.00 88.56 110 ALA A C 1
ATOM 842 O O . ALA A 1 110 ? -14.702 8.733 20.206 1.00 88.56 110 ALA A O 1
ATOM 843 N N . GLY A 1 111 ? -12.972 8.087 18.936 1.00 86.00 111 GLY A N 1
ATOM 844 C CA . GLY A 1 111 ? -11.962 8.160 19.990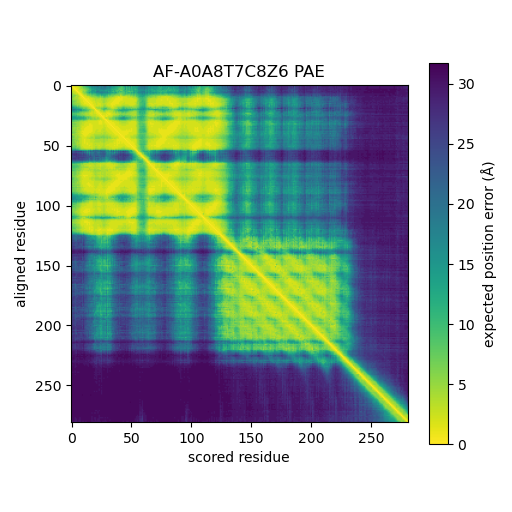 1.00 86.00 111 GLY A CA 1
ATOM 845 C C . GLY A 1 111 ? -10.583 8.537 19.455 1.00 86.00 111 GLY A C 1
ATOM 846 O O . GLY A 1 111 ? -10.433 8.913 18.301 1.00 86.00 111 GLY A O 1
ATOM 847 N N . GLU A 1 112 ? -9.561 8.427 20.304 1.00 87.44 112 GLU A N 1
ATOM 848 C CA . GLU A 1 112 ? -8.172 8.799 19.965 1.00 87.44 112 GLU A CA 1
ATOM 849 C C . GLU A 1 112 ? -7.251 7.580 19.799 1.00 87.44 112 GLU A C 1
ATOM 851 O O . GLU A 1 112 ? -6.032 7.694 19.683 1.00 87.44 112 GLU A O 1
ATOM 856 N N . ARG A 1 113 ? -7.820 6.373 19.834 1.00 93.06 113 ARG A N 1
ATOM 857 C CA . ARG A 1 113 ? -7.046 5.134 19.762 1.00 93.06 113 ARG A CA 1
ATOM 858 C C . ARG A 1 113 ? -6.692 4.840 18.312 1.00 93.06 113 ARG A C 1
ATOM 860 O O . ARG A 1 113 ? -7.568 4.835 17.449 1.00 93.06 113 ARG A O 1
ATOM 867 N N . CYS A 1 114 ? -5.431 4.497 18.078 1.00 94.81 114 CYS A N 1
ATOM 868 C CA . CYS A 1 114 ? -4.941 4.047 16.783 1.00 94.81 114 CYS A CA 1
ATOM 869 C C . CYS A 1 114 ? -4.113 2.768 16.935 1.00 94.81 114 CYS A C 1
ATOM 871 O O . CYS A 1 114 ? -3.474 2.542 17.965 1.00 94.81 114 CYS A O 1
ATOM 873 N N . VAL A 1 115 ? -4.121 1.934 15.899 1.00 95.62 115 VAL A N 1
ATOM 874 C CA . VAL A 1 115 ? -3.233 0.772 15.759 1.00 95.62 115 VAL A CA 1
ATOM 875 C C . VAL A 1 115 ? -2.514 0.835 14.423 1.00 95.62 115 VAL A C 1
ATOM 877 O O . VAL A 1 115 ? -3.052 1.364 13.452 1.00 95.62 115 VAL A O 1
ATOM 880 N N . GLU A 1 116 ? -1.308 0.281 14.373 1.00 95.12 116 GLU A N 1
ATOM 881 C CA . GLU A 1 116 ? -0.478 0.256 13.171 1.00 95.12 116 GLU A CA 1
ATOM 882 C C . GLU A 1 116 ? -0.267 -1.176 12.678 1.00 95.12 116 GLU A C 1
ATOM 884 O O . GLU A 1 116 ? -0.150 -2.113 13.469 1.00 95.12 116 GLU A O 1
ATOM 889 N N . GLY A 1 117 ? -0.204 -1.326 11.359 1.00 93.94 117 GLY A N 1
ATOM 890 C CA . GLY A 1 117 ? 0.132 -2.555 10.660 1.00 93.94 117 GLY A CA 1
ATOM 891 C C . GLY A 1 117 ? 1.293 -2.285 9.715 1.00 93.94 117 GLY A C 1
ATOM 892 O O . GLY A 1 117 ? 1.208 -1.415 8.848 1.00 93.94 117 GLY A O 1
ATOM 893 N N . GLU A 1 118 ? 2.391 -3.012 9.895 1.00 92.50 118 GLU A N 1
ATOM 894 C CA . GLU A 1 118 ? 3.595 -2.843 9.084 1.00 92.50 118 GLU A CA 1
ATOM 895 C C . GLU A 1 118 ? 3.518 -3.686 7.813 1.00 92.50 118 GLU A C 1
ATOM 897 O O . GLU A 1 118 ? 3.119 -4.850 7.832 1.00 92.50 118 GLU A O 1
ATOM 902 N N . THR A 1 119 ? 3.945 -3.114 6.694 1.00 92.31 119 THR A N 1
ATOM 903 C CA . THR A 1 119 ? 4.109 -3.854 5.446 1.00 92.31 119 THR A CA 1
ATOM 904 C C . THR A 1 119 ? 5.191 -3.211 4.582 1.00 92.31 119 THR A C 1
ATOM 906 O O . THR A 1 119 ? 5.968 -2.367 5.035 1.00 92.31 119 THR A O 1
ATOM 909 N N . ARG A 1 120 ? 5.307 -3.657 3.333 1.00 90.81 120 ARG A N 1
ATOM 910 C CA . ARG A 1 120 ? 6.282 -3.141 2.376 1.00 90.81 120 ARG A CA 1
ATOM 911 C C . ARG A 1 120 ? 5.615 -2.800 1.063 1.00 90.81 120 ARG A C 1
ATOM 913 O O . ARG A 1 120 ? 4.838 -3.596 0.533 1.00 90.81 120 ARG A O 1
ATOM 920 N N . PHE A 1 121 ? 5.980 -1.648 0.529 1.00 91.06 121 PHE A N 1
ATOM 921 C CA . PHE A 1 121 ? 5.726 -1.261 -0.842 1.00 91.06 121 PHE A CA 1
ATOM 922 C C . PHE A 1 121 ? 6.917 -1.683 -1.703 1.00 91.06 121 PHE A C 1
ATOM 924 O O . PHE A 1 121 ? 8.064 -1.368 -1.380 1.00 91.06 121 PHE A O 1
ATOM 931 N N . ILE A 1 122 ? 6.654 -2.434 -2.769 1.00 90.88 122 ILE A N 1
ATOM 932 C CA . ILE A 1 122 ? 7.676 -2.931 -3.687 1.00 90.88 122 ILE A CA 1
ATOM 933 C C . ILE A 1 122 ? 7.523 -2.236 -5.033 1.00 90.88 122 ILE A C 1
ATOM 935 O O . ILE A 1 122 ? 6.445 -2.203 -5.622 1.00 90.88 122 ILE A O 1
ATOM 939 N N . ALA A 1 123 ? 8.635 -1.721 -5.529 1.00 88.75 123 ALA A N 1
ATOM 940 C CA . ALA A 1 123 ? 8.767 -1.048 -6.798 1.00 88.75 123 ALA A CA 1
ATOM 941 C C . ALA A 1 123 ? 9.856 -1.707 -7.652 1.00 88.75 123 ALA A C 1
ATOM 943 O O . ALA A 1 123 ? 10.800 -2.312 -7.127 1.00 88.75 123 ALA A O 1
ATOM 944 N N . PRO A 1 124 ? 9.751 -1.598 -8.984 1.00 84.06 124 PRO A N 1
ATOM 945 C CA . PRO A 1 124 ? 10.829 -1.995 -9.865 1.00 84.06 124 PRO A CA 1
ATOM 946 C C . PRO A 1 124 ? 12.097 -1.163 -9.586 1.00 84.06 124 PRO A C 1
ATOM 948 O O . PRO A 1 124 ? 12.001 -0.046 -9.075 1.00 84.06 124 PRO A O 1
ATOM 951 N N . PRO A 1 125 ? 13.285 -1.668 -9.964 1.00 75.88 125 PRO A N 1
ATOM 952 C CA . PRO A 1 125 ? 14.523 -0.901 -9.907 1.00 75.88 125 PRO A CA 1
ATOM 953 C C . PRO A 1 125 ? 14.402 0.480 -10.547 1.00 75.88 125 PRO A C 1
ATOM 955 O O . PRO A 1 125 ? 13.751 0.624 -11.587 1.00 75.88 125 PRO A O 1
ATOM 958 N N . ALA A 1 126 ? 15.074 1.480 -9.973 1.00 68.94 126 ALA A N 1
ATOM 959 C CA . ALA A 1 126 ? 15.203 2.797 -10.594 1.00 68.94 126 ALA A CA 1
ATOM 960 C C . ALA A 1 126 ? 15.609 2.653 -12.081 1.00 68.94 126 ALA A C 1
ATOM 962 O O . ALA A 1 126 ? 16.514 1.889 -12.426 1.00 68.94 126 ALA A O 1
ATOM 963 N N . GLY A 1 127 ? 14.873 3.320 -12.979 1.00 63.59 127 GLY A N 1
ATOM 964 C CA . GLY A 1 127 ? 15.055 3.231 -14.440 1.00 63.59 127 GLY A CA 1
ATOM 965 C C . GLY A 1 127 ? 14.413 2.025 -15.154 1.00 63.59 127 GLY A C 1
ATOM 966 O O . GLY A 1 127 ? 14.452 1.948 -16.379 1.00 63.59 127 GLY A O 1
ATOM 967 N N . ALA A 1 128 ? 13.790 1.074 -14.451 1.00 63.00 128 ALA A N 1
ATOM 968 C CA . ALA A 1 128 ? 13.232 -0.121 -15.091 1.00 63.00 128 ALA A CA 1
ATOM 969 C C . ALA A 1 128 ? 11.883 0.088 -15.823 1.00 63.00 128 ALA A C 1
ATOM 971 O O . ALA A 1 128 ? 10.839 0.219 -15.187 1.00 63.00 128 ALA A O 1
ATOM 972 N N . THR A 1 129 ? 11.857 0.101 -17.151 1.00 62.69 129 THR A N 1
ATOM 973 C CA . THR A 1 129 ? 10.634 0.322 -17.946 1.00 62.69 129 THR A CA 1
ATOM 974 C C . THR A 1 129 ? 9.939 -0.997 -18.306 1.00 62.69 129 THR A C 1
ATOM 976 O O . THR A 1 129 ? 10.586 -1.981 -18.656 1.00 62.69 129 THR A O 1
ATOM 979 N N . SER A 1 130 ? 8.608 -1.038 -18.236 1.00 67.31 130 SER A N 1
ATOM 980 C CA . SER A 1 130 ? 7.810 -2.169 -18.723 1.00 67.31 130 SER A CA 1
ATOM 981 C C . SER A 1 130 ? 6.770 -1.641 -19.698 1.00 67.31 130 SER A C 1
ATOM 983 O O . SER A 1 130 ? 6.072 -0.686 -19.375 1.00 67.31 130 SER A O 1
ATOM 985 N N . SER A 1 131 ? 6.680 -2.237 -20.885 1.00 67.00 131 SER A N 1
ATOM 986 C CA . SER A 1 131 ? 5.616 -1.948 -21.854 1.00 67.00 131 SER A CA 1
ATOM 987 C C . SER A 1 131 ? 5.043 -3.252 -22.379 1.00 67.00 131 SER A C 1
ATOM 989 O O . SER A 1 131 ? 5.791 -4.202 -22.594 1.00 67.00 131 SER A O 1
ATOM 991 N N . ARG A 1 132 ? 3.733 -3.319 -22.621 1.00 70.00 132 ARG A N 1
ATOM 992 C CA . ARG A 1 132 ? 3.136 -4.498 -23.261 1.00 70.00 132 ARG A CA 1
ATOM 993 C C . ARG A 1 132 ? 3.638 -4.624 -24.697 1.00 70.00 132 ARG A C 1
ATOM 995 O O . ARG A 1 132 ? 4.280 -5.623 -25.013 1.00 70.00 132 ARG A O 1
ATOM 1002 N N . ASP A 1 133 ? 3.477 -3.550 -25.463 1.00 69.00 133 ASP A N 1
ATOM 1003 C CA . ASP A 1 133 ? 3.904 -3.465 -26.854 1.00 69.00 133 ASP A CA 1
ATOM 1004 C C . ASP A 1 133 ? 4.929 -2.341 -26.986 1.00 69.00 133 ASP A C 1
ATOM 1006 O O . ASP A 1 133 ? 4.735 -1.222 -26.499 1.00 69.00 133 ASP A O 1
ATOM 1010 N N . LYS A 1 134 ? 6.063 -2.636 -27.616 1.00 75.62 134 LYS A N 1
ATOM 1011 C CA . LYS A 1 134 ? 7.090 -1.641 -27.915 1.00 75.62 134 LYS A CA 1
ATOM 1012 C C . LYS A 1 134 ? 7.434 -1.706 -29.392 1.00 75.62 134 LYS A C 1
ATOM 1014 O O . LYS A 1 134 ? 8.200 -2.571 -29.817 1.00 75.62 134 LYS A O 1
ATOM 1019 N N . THR A 1 135 ? 6.926 -0.741 -30.148 1.00 71.38 135 THR A N 1
ATOM 1020 C CA . THR A 1 135 ? 7.249 -0.567 -31.567 1.00 71.38 135 THR A CA 1
ATOM 1021 C C . THR A 1 135 ? 8.234 0.582 -31.732 1.00 71.38 135 THR A C 1
ATOM 1023 O O . THR A 1 135 ? 8.037 1.672 -31.201 1.00 71.38 135 THR A O 1
ATOM 1026 N N . THR A 1 136 ? 9.329 0.344 -32.448 1.00 72.44 136 THR A N 1
ATOM 1027 C CA . THR A 1 136 ? 10.312 1.372 -32.806 1.00 72.44 136 THR A CA 1
ATOM 1028 C C . THR A 1 136 ? 10.532 1.341 -34.314 1.00 72.44 136 THR A C 1
ATOM 1030 O O . THR A 1 136 ? 10.978 0.330 -34.854 1.00 72.44 136 THR A O 1
ATOM 1033 N N . THR A 1 137 ? 10.210 2.444 -34.984 1.00 65.06 137 THR A N 1
ATOM 1034 C CA . THR A 1 137 ? 10.273 2.617 -36.444 1.00 65.06 137 THR A CA 1
ATOM 1035 C C . THR A 1 137 ? 11.033 3.900 -36.792 1.00 65.06 137 THR A C 1
ATOM 1037 O O . THR A 1 137 ? 10.836 4.917 -36.129 1.00 65.06 137 THR A O 1
ATOM 1040 N N . GLY A 1 138 ? 11.862 3.876 -37.841 1.00 60.34 138 GLY A N 1
ATOM 1041 C CA . GLY A 1 138 ? 12.559 5.058 -38.384 1.00 60.34 138 GLY A CA 1
ATOM 1042 C C . GLY A 1 138 ? 14.030 5.192 -37.959 1.00 60.34 138 GLY A C 1
ATOM 1043 O O . GLY A 1 138 ? 14.666 4.198 -37.616 1.00 60.34 138 GLY A O 1
ATOM 1044 N N . ILE A 1 139 ? 14.552 6.430 -37.964 1.00 51.69 139 ILE A N 1
ATOM 1045 C CA . ILE A 1 139 ? 15.903 6.816 -37.493 1.00 51.69 139 ILE A CA 1
ATOM 1046 C C . ILE A 1 139 ? 15.881 7.494 -36.091 1.00 51.69 139 ILE A C 1
ATOM 1048 O O . ILE A 1 139 ? 16.489 8.546 -35.922 1.00 51.69 139 ILE A O 1
ATOM 1052 N N . PRO A 1 140 ? 15.145 7.028 -35.061 1.00 51.94 140 PRO A N 1
ATOM 1053 C CA . PRO A 1 140 ? 15.355 7.555 -33.718 1.00 51.94 140 PRO A CA 1
ATOM 1054 C C . PRO A 1 140 ? 16.514 6.819 -33.034 1.00 51.94 140 PRO A C 1
ATOM 1056 O O . PRO A 1 140 ? 16.496 5.589 -32.922 1.00 51.94 140 PRO A O 1
ATOM 1059 N N . ASP A 1 141 ? 17.477 7.578 -32.516 1.00 62.59 141 ASP A N 1
ATOM 1060 C CA . ASP A 1 141 ? 18.459 7.074 -31.557 1.00 62.59 141 ASP A CA 1
ATOM 1061 C C . ASP A 1 141 ? 17.771 6.899 -30.195 1.00 62.59 141 ASP A C 1
ATOM 1063 O O . ASP A 1 141 ? 17.195 7.837 -29.643 1.00 62.59 141 ASP A O 1
ATOM 1067 N N . GLN A 1 142 ? 17.776 5.680 -29.658 1.00 67.38 142 GLN A N 1
ATOM 1068 C CA . GLN A 1 142 ? 17.095 5.346 -28.403 1.00 67.38 142 GLN A CA 1
ATOM 1069 C C . GLN A 1 142 ? 18.102 4.777 -27.409 1.00 67.38 142 GLN A C 1
ATOM 1071 O O . GLN A 1 142 ? 18.678 3.718 -27.658 1.00 67.38 142 GLN A O 1
ATOM 1076 N N . VAL A 1 143 ? 18.283 5.436 -26.262 1.00 67.69 143 VAL A N 1
ATOM 1077 C CA . VAL A 1 143 ? 19.110 4.928 -25.158 1.00 67.69 143 VAL A CA 1
ATOM 1078 C C . VAL A 1 143 ? 18.211 4.611 -23.969 1.00 67.69 143 VAL A C 1
ATOM 1080 O O . VAL A 1 143 ? 17.555 5.490 -23.424 1.00 67.69 143 VAL A O 1
ATOM 1083 N N . THR A 1 144 ? 18.152 3.341 -23.571 1.00 68.31 144 THR A N 1
ATOM 1084 C CA . THR A 1 144 ? 17.443 2.907 -22.358 1.00 68.31 144 THR A CA 1
ATOM 1085 C C . THR A 1 144 ? 18.454 2.566 -21.268 1.00 68.31 144 THR A C 1
ATOM 1087 O O . THR A 1 144 ? 19.347 1.751 -21.489 1.00 68.31 144 THR A O 1
ATOM 1090 N N . VAL A 1 145 ? 18.307 3.158 -20.085 1.00 69.31 145 VAL A N 1
ATOM 1091 C CA . VAL A 1 145 ? 19.128 2.847 -18.907 1.00 69.31 145 VAL A CA 1
ATOM 1092 C C . VAL A 1 145 ? 18.221 2.253 -17.833 1.00 69.31 145 VAL A C 1
ATOM 1094 O O . VAL A 1 145 ? 17.216 2.861 -17.481 1.00 69.31 145 VAL A O 1
ATOM 1097 N N . GLY A 1 146 ? 18.556 1.064 -17.336 1.00 70.50 146 GLY A N 1
ATOM 1098 C CA . GLY A 1 146 ? 17.746 0.296 -16.389 1.00 70.50 146 GLY A CA 1
ATOM 1099 C C . GLY A 1 146 ? 17.163 -0.986 -16.988 1.00 70.50 146 GLY A C 1
ATOM 1100 O O . GLY A 1 146 ? 17.477 -1.376 -18.114 1.00 70.50 146 GLY A O 1
ATOM 1101 N N . ALA A 1 147 ? 16.338 -1.690 -16.207 1.00 73.94 147 ALA A N 1
ATOM 1102 C CA . ALA A 1 147 ? 15.758 -2.959 -16.640 1.00 73.94 147 ALA A CA 1
ATOM 1103 C C . ALA A 1 147 ? 14.536 -2.755 -17.557 1.00 73.94 147 ALA A C 1
ATOM 1105 O O . ALA A 1 147 ? 13.527 -2.220 -17.122 1.00 73.94 147 ALA A O 1
ATOM 1106 N N . ALA A 1 148 ? 14.586 -3.198 -18.809 1.00 76.12 148 ALA A N 1
ATOM 1107 C CA . ALA A 1 148 ? 13.469 -3.107 -19.743 1.00 76.12 148 ALA A CA 1
ATOM 1108 C C . ALA A 1 148 ? 12.772 -4.464 -19.911 1.00 76.12 148 ALA A C 1
ATOM 1110 O O . ALA A 1 148 ? 13.430 -5.471 -20.171 1.00 76.12 148 ALA A O 1
ATOM 1111 N N . SER A 1 149 ? 11.445 -4.502 -19.830 1.00 80.88 149 SER A N 1
ATOM 1112 C CA . SER A 1 149 ? 10.659 -5.690 -20.176 1.00 80.88 149 SER A CA 1
ATOM 1113 C C . SER A 1 149 ? 9.591 -5.348 -21.207 1.00 80.88 149 SER A C 1
ATOM 1115 O O . SER A 1 149 ? 8.950 -4.297 -21.127 1.00 80.88 149 SER A O 1
ATOM 1117 N N . SER A 1 150 ? 9.393 -6.219 -22.194 1.00 80.19 150 SER A N 1
ATOM 1118 C CA . SER A 1 150 ? 8.250 -6.110 -23.100 1.00 80.19 150 SER A CA 1
ATOM 1119 C C . SER A 1 150 ? 7.630 -7.455 -23.426 1.00 80.19 150 SER A C 1
ATOM 1121 O O . SER A 1 150 ? 8.317 -8.477 -23.422 1.00 80.19 150 SER A O 1
ATOM 1123 N N . ARG A 1 151 ? 6.325 -7.474 -23.706 1.00 83.44 151 ARG A N 1
ATOM 1124 C CA . ARG A 1 151 ? 5.700 -8.683 -24.243 1.00 83.44 151 ARG A CA 1
ATOM 1125 C C . ARG A 1 151 ? 6.058 -8.786 -25.718 1.00 83.44 151 ARG A C 1
ATOM 1127 O O . ARG A 1 151 ? 6.813 -9.689 -26.060 1.00 83.44 151 ARG A O 1
ATOM 1134 N N . ASP A 1 152 ? 5.703 -7.764 -26.490 1.00 80.88 152 ASP A N 1
ATOM 1135 C CA . ASP A 1 152 ? 5.904 -7.746 -27.935 1.00 80.88 152 ASP A CA 1
ATOM 1136 C C . ASP A 1 152 ? 6.813 -6.561 -28.292 1.00 80.88 152 ASP A C 1
ATOM 1138 O O . ASP A 1 152 ? 6.472 -5.394 -28.087 1.00 80.88 152 ASP A O 1
ATOM 1142 N N . LYS A 1 153 ? 8.024 -6.845 -28.780 1.00 83.06 153 LYS A N 1
ATOM 1143 C CA . LYS A 1 153 ? 9.000 -5.827 -29.188 1.00 83.06 153 LYS A CA 1
ATOM 1144 C C . LYS A 1 153 ? 9.228 -5.896 -30.694 1.00 83.06 153 LYS A C 1
ATOM 1146 O O . LYS A 1 153 ? 9.868 -6.827 -31.174 1.00 83.06 153 LYS A O 1
ATOM 1151 N N . ILE A 1 154 ? 8.809 -4.861 -31.418 1.00 81.81 154 ILE A N 1
ATOM 1152 C CA . ILE A 1 154 ? 9.006 -4.730 -32.866 1.00 81.81 154 ILE A CA 1
ATOM 1153 C C . ILE A 1 154 ? 9.992 -3.594 -33.143 1.00 81.81 154 ILE A C 1
ATOM 1155 O O . ILE A 1 154 ? 9.844 -2.473 -32.659 1.00 81.81 154 ILE A O 1
ATOM 1159 N N . THR A 1 155 ? 11.032 -3.871 -33.920 1.00 80.44 155 THR A N 1
ATOM 1160 C CA . THR A 1 155 ? 11.994 -2.870 -34.396 1.00 80.44 155 THR A CA 1
ATOM 1161 C C . THR A 1 155 ? 12.089 -2.954 -35.912 1.00 80.44 155 THR A C 1
ATOM 1163 O O . THR A 1 155 ? 12.459 -4.011 -36.410 1.00 80.44 155 THR A O 1
ATOM 1166 N N . LYS A 1 156 ? 11.781 -1.866 -36.630 1.00 80.12 156 LYS A N 1
ATOM 1167 C CA . LYS A 1 156 ? 11.885 -1.803 -38.098 1.00 80.12 156 LYS A CA 1
ATOM 1168 C C . LYS A 1 156 ? 12.756 -0.636 -38.573 1.00 80.12 156 LYS A C 1
ATOM 1170 O O . LYS A 1 156 ? 12.674 0.461 -38.015 1.00 80.12 156 LYS A O 1
ATOM 1175 N N . GLY A 1 157 ? 13.519 -0.854 -39.643 1.00 78.50 157 GLY A N 1
ATOM 1176 C CA . GLY A 1 157 ? 14.321 0.170 -40.324 1.00 78.50 157 GLY A CA 1
ATOM 1177 C C . GLY A 1 157 ? 15.779 0.201 -39.860 1.00 78.50 157 GLY A C 1
ATOM 1178 O O . GLY A 1 157 ? 16.366 -0.842 -39.582 1.00 78.50 157 GLY A O 1
ATOM 1179 N N . THR A 1 158 ? 16.369 1.397 -39.767 1.00 72.31 158 THR A N 1
ATOM 1180 C CA . THR A 1 158 ? 17.783 1.607 -39.390 1.00 72.31 158 THR A CA 1
ATOM 1181 C C . THR A 1 158 ? 17.990 2.366 -38.061 1.00 72.31 158 THR A C 1
ATOM 1183 O O . THR A 1 158 ? 18.824 3.272 -38.013 1.00 72.31 158 THR A O 1
ATOM 1186 N N . PRO A 1 159 ? 17.248 2.084 -36.970 1.00 73.88 159 PRO A N 1
ATOM 1187 C CA . PRO A 1 159 ? 17.464 2.781 -35.704 1.00 73.88 159 PRO A CA 1
ATOM 1188 C C . PRO A 1 159 ? 18.781 2.351 -35.039 1.00 73.88 159 PRO A C 1
ATOM 1190 O O . PRO A 1 159 ? 19.118 1.160 -35.045 1.00 73.88 159 PRO A O 1
ATOM 1193 N N . ASN A 1 160 ? 19.470 3.289 -34.377 1.00 73.94 160 ASN A N 1
ATOM 1194 C CA . ASN A 1 160 ? 20.499 2.944 -33.397 1.00 73.94 160 ASN A CA 1
ATOM 1195 C C . ASN A 1 160 ? 19.859 2.834 -32.008 1.00 73.94 160 ASN A C 1
ATOM 1197 O O . ASN A 1 160 ? 19.222 3.762 -31.511 1.00 73.94 160 ASN A O 1
ATOM 1201 N N . GLN A 1 161 ? 20.023 1.688 -31.357 1.00 74.75 161 GLN A N 1
ATOM 1202 C CA . GLN A 1 161 ? 19.510 1.446 -30.013 1.00 74.75 161 GLN A CA 1
ATOM 1203 C C . GLN A 1 161 ? 20.657 1.096 -29.071 1.00 74.75 161 GLN A C 1
ATOM 1205 O O . GLN A 1 161 ? 21.410 0.157 -29.320 1.00 74.75 161 GLN A O 1
ATOM 1210 N N . GLY A 1 162 ? 20.751 1.820 -27.962 1.00 76.38 162 GLY A N 1
ATOM 1211 C CA . GLY A 1 162 ? 21.616 1.507 -26.832 1.00 76.38 162 GLY A CA 1
ATOM 1212 C C . GLY A 1 162 ? 20.788 1.066 -25.628 1.00 76.38 162 GLY A C 1
ATOM 1213 O O . GLY A 1 162 ? 19.767 1.676 -25.311 1.00 76.38 162 GLY A O 1
ATOM 1214 N N . ALA A 1 163 ? 21.220 0.022 -24.927 1.00 77.56 163 ALA A N 1
ATOM 1215 C CA . ALA A 1 163 ? 20.647 -0.355 -23.640 1.00 77.56 163 ALA A CA 1
ATOM 1216 C C . ALA A 1 163 ? 21.740 -0.634 -22.606 1.00 77.56 163 ALA A C 1
ATOM 1218 O O . ALA A 1 163 ? 22.678 -1.381 -22.878 1.00 77.56 163 ALA A O 1
ATOM 1219 N N . VAL A 1 164 ? 21.596 -0.074 -21.407 1.00 75.88 164 VAL A N 1
ATOM 1220 C CA . VAL A 1 164 ? 22.448 -0.375 -20.249 1.00 75.88 164 VAL A CA 1
ATOM 1221 C C . VAL A 1 164 ? 21.552 -0.913 -19.139 1.00 75.88 164 VAL A C 1
ATOM 1223 O O . VAL A 1 164 ? 20.727 -0.177 -18.610 1.00 75.88 164 VAL A O 1
ATOM 1226 N N . GLY A 1 165 ? 21.677 -2.195 -18.799 1.00 76.50 165 GLY A N 1
ATOM 1227 C CA . GLY A 1 165 ? 20.814 -2.876 -17.829 1.00 76.50 165 GLY A CA 1
ATOM 1228 C C . GLY A 1 165 ? 20.322 -4.240 -18.314 1.00 76.50 165 GLY A C 1
ATOM 1229 O O . GLY A 1 165 ? 20.871 -4.825 -19.247 1.00 76.50 165 GLY A O 1
ATOM 1230 N N . ALA A 1 166 ? 19.297 -4.784 -17.658 1.00 79.81 166 ALA A N 1
ATOM 1231 C CA . ALA A 1 166 ? 18.680 -6.044 -18.072 1.00 79.81 166 ALA A CA 1
ATOM 1232 C C . ALA A 1 166 ? 17.562 -5.791 -19.095 1.00 79.81 166 ALA A C 1
ATOM 1234 O O . ALA A 1 166 ? 16.751 -4.900 -18.900 1.00 79.81 166 ALA A O 1
ATOM 1235 N N . ALA A 1 167 ? 17.468 -6.571 -20.166 1.00 81.12 167 ALA A N 1
ATOM 1236 C CA . ALA A 1 167 ? 16.385 -6.470 -21.139 1.00 81.12 167 ALA A CA 1
ATOM 1237 C C . ALA A 1 167 ? 15.739 -7.837 -21.350 1.00 81.12 167 ALA A C 1
ATOM 1239 O O . ALA A 1 167 ? 16.430 -8.804 -21.666 1.00 81.12 167 ALA A O 1
ATOM 1240 N N . SER A 1 168 ? 14.419 -7.917 -21.214 1.00 84.00 168 SER A N 1
ATOM 1241 C CA . SER A 1 168 ? 13.645 -9.125 -21.482 1.00 84.00 168 SER A CA 1
ATOM 1242 C C . SER A 1 168 ? 12.537 -8.839 -22.489 1.00 84.00 168 SER A C 1
ATOM 1244 O O . SER A 1 168 ? 11.898 -7.790 -22.445 1.00 84.00 168 SER A O 1
ATOM 1246 N N . SER A 1 169 ? 12.304 -9.772 -23.405 1.00 81.94 169 SER A N 1
ATOM 1247 C CA . SER A 1 169 ? 11.152 -9.739 -24.310 1.00 81.94 169 SER A CA 1
ATOM 1248 C C . SER A 1 169 ? 10.522 -11.118 -24.413 1.00 81.94 169 SER A C 1
ATOM 1250 O O . SER A 1 169 ? 11.242 -12.118 -24.361 1.00 81.94 169 SER A O 1
ATOM 1252 N N . ARG A 1 170 ? 9.197 -11.201 -24.552 1.00 85.00 170 ARG A N 1
ATOM 1253 C CA . ARG A 1 170 ? 8.576 -12.475 -24.921 1.00 85.00 170 ARG A CA 1
ATOM 1254 C C . ARG A 1 170 ? 8.806 -12.700 -26.408 1.00 85.00 170 ARG A C 1
ATOM 1256 O O . ARG A 1 170 ? 9.597 -13.571 -26.744 1.00 85.00 170 ARG A O 1
ATOM 1263 N N . ASP A 1 171 ? 8.288 -11.798 -27.229 1.00 82.62 171 ASP A N 1
ATOM 1264 C CA . ASP A 1 171 ? 8.311 -11.906 -28.679 1.00 82.62 171 ASP A CA 1
ATOM 1265 C C . ASP A 1 171 ? 9.076 -10.696 -29.228 1.00 82.62 171 ASP A C 1
ATOM 1267 O O . ASP A 1 171 ? 8.709 -9.542 -28.999 1.00 82.62 171 ASP A O 1
ATOM 1271 N N . LYS A 1 172 ? 10.212 -10.936 -29.888 1.00 84.44 172 LYS A N 1
ATOM 1272 C CA . LYS A 1 172 ? 11.077 -9.886 -30.439 1.00 84.44 172 LYS A CA 1
ATOM 1273 C C . LYS A 1 172 ? 11.195 -10.033 -31.949 1.00 84.44 172 LYS A C 1
ATOM 1275 O O . LYS A 1 172 ? 11.885 -10.933 -32.419 1.00 84.44 172 LYS A O 1
ATOM 1280 N N . THR A 1 173 ? 10.654 -9.072 -32.688 1.00 83.81 173 THR A N 1
ATOM 1281 C CA . THR A 1 173 ? 10.782 -8.978 -34.148 1.00 83.81 173 THR A CA 1
ATOM 1282 C C . THR A 1 173 ? 11.697 -7.819 -34.514 1.00 83.81 173 THR A C 1
ATOM 1284 O O . THR A 1 173 ? 11.527 -6.692 -34.047 1.00 83.81 173 THR A O 1
ATOM 1287 N N . THR A 1 174 ? 12.719 -8.093 -35.318 1.00 80.88 174 THR A N 1
ATOM 1288 C CA . THR A 1 174 ? 13.663 -7.091 -35.827 1.00 80.88 174 THR A CA 1
ATOM 1289 C C . THR A 1 174 ? 13.723 -7.196 -37.345 1.00 80.88 174 THR A C 1
ATOM 1291 O O . THR A 1 174 ? 14.063 -8.262 -37.837 1.00 80.88 174 THR A O 1
ATOM 1294 N N . GLU A 1 175 ? 13.425 -6.111 -38.056 1.00 81.00 175 GLU A N 1
ATOM 1295 C CA . GLU A 1 175 ? 13.383 -6.041 -39.522 1.00 81.00 175 GLU A CA 1
ATOM 1296 C C . GLU A 1 175 ? 14.272 -4.884 -40.021 1.00 81.00 175 GLU A C 1
ATOM 1298 O O . GLU A 1 175 ? 14.165 -3.756 -39.525 1.00 81.00 175 GLU A O 1
ATOM 1303 N N . GLY A 1 176 ? 15.153 -5.145 -40.989 1.00 78.62 176 GLY A N 1
ATOM 1304 C CA . GLY A 1 176 ? 16.053 -4.151 -41.590 1.00 78.62 176 GLY A CA 1
ATOM 1305 C C . GLY A 1 176 ? 17.485 -4.190 -41.041 1.00 78.62 176 GLY A C 1
ATOM 1306 O O . GLY A 1 176 ? 18.001 -5.247 -40.680 1.00 78.62 176 GLY A O 1
ATOM 1307 N N . THR A 1 177 ? 18.156 -3.034 -40.983 1.00 75.62 177 THR A N 1
ATOM 1308 C CA . THR A 1 177 ? 19.579 -2.910 -40.596 1.00 75.62 177 THR A CA 1
ATOM 1309 C C . THR A 1 177 ? 19.804 -2.066 -39.327 1.00 75.62 177 THR A C 1
ATOM 1311 O O . THR A 1 177 ? 20.583 -1.110 -39.334 1.00 75.62 177 THR A O 1
ATOM 1314 N N . PRO A 1 178 ? 19.146 -2.377 -38.192 1.00 77.44 178 PRO A N 1
ATOM 1315 C CA . PRO A 1 178 ? 19.356 -1.638 -36.953 1.00 77.44 178 PRO A CA 1
ATOM 1316 C C . PRO A 1 178 ? 20.735 -1.919 -36.351 1.00 77.44 178 PRO A C 1
ATOM 1318 O O . PRO A 1 178 ? 21.242 -3.044 -36.411 1.00 77.44 178 PRO A O 1
ATOM 1321 N N . ASN A 1 179 ? 21.285 -0.921 -35.663 1.00 76.50 179 ASN A N 1
ATOM 1322 C CA . ASN A 1 179 ? 22.463 -1.081 -34.818 1.00 76.50 179 ASN A CA 1
ATOM 1323 C C . ASN A 1 179 ? 22.023 -1.152 -33.351 1.00 76.50 179 ASN A C 1
ATOM 1325 O O . ASN A 1 179 ? 21.420 -0.216 -32.836 1.00 76.50 179 ASN A O 1
ATOM 1329 N N . GLN A 1 180 ? 22.266 -2.268 -32.670 1.00 77.19 180 GLN A N 1
ATOM 1330 C CA . GLN A 1 180 ? 21.818 -2.504 -31.297 1.00 77.19 180 GLN A CA 1
ATOM 1331 C C . GLN A 1 180 ? 23.016 -2.804 -30.399 1.00 77.19 180 GLN A C 1
ATOM 1333 O O . GLN A 1 180 ? 23.608 -3.876 -30.488 1.00 77.19 180 GLN A O 1
ATOM 1338 N N . GLY A 1 181 ? 23.348 -1.889 -29.495 1.00 80.25 181 GLY A N 1
ATOM 1339 C CA . GLY A 1 181 ? 24.331 -2.100 -28.438 1.00 80.25 181 GLY A CA 1
ATOM 1340 C C . GLY A 1 181 ? 23.649 -2.373 -27.102 1.00 80.25 181 GLY A C 1
ATOM 1341 O O . GLY A 1 181 ? 22.738 -1.649 -26.704 1.00 80.25 181 GLY A O 1
ATOM 1342 N N . MET A 1 182 ? 24.095 -3.400 -26.386 1.00 77.69 182 MET A N 1
ATOM 1343 C CA . MET A 1 182 ? 23.620 -3.699 -25.040 1.00 77.69 182 MET A CA 1
ATOM 1344 C C . MET A 1 182 ? 24.774 -3.967 -24.078 1.00 77.69 182 MET A C 1
ATOM 1346 O O . MET A 1 182 ? 25.673 -4.748 -24.376 1.00 77.69 182 MET A O 1
ATOM 1350 N N . VAL A 1 183 ? 24.709 -3.368 -22.893 1.00 80.00 183 VAL A N 1
ATOM 1351 C CA . VAL A 1 183 ? 25.585 -3.658 -21.756 1.00 80.00 183 VAL A CA 1
ATOM 1352 C C . VAL A 1 183 ? 24.706 -4.160 -20.612 1.00 80.00 183 VAL A C 1
ATOM 1354 O O . VAL A 1 183 ? 23.915 -3.401 -20.062 1.00 80.00 183 VAL A O 1
ATOM 1357 N N . GLY A 1 184 ? 24.801 -5.446 -20.276 1.00 78.94 184 GLY A N 1
ATOM 1358 C CA . GLY A 1 184 ? 23.977 -6.107 -19.262 1.00 78.94 184 GLY A CA 1
ATOM 1359 C C . GLY A 1 184 ? 23.363 -7.427 -19.740 1.00 78.94 184 GLY A C 1
ATOM 1360 O O . GLY A 1 184 ? 23.894 -8.083 -20.635 1.00 78.94 184 GLY A O 1
ATOM 1361 N N . ALA A 1 185 ? 22.266 -7.856 -19.107 1.00 80.94 185 ALA A N 1
ATOM 1362 C CA . ALA A 1 185 ? 21.673 -9.176 -19.335 1.00 80.94 185 ALA A CA 1
ATOM 1363 C C . ALA A 1 185 ? 20.472 -9.137 -20.297 1.00 80.94 185 ALA A C 1
ATOM 1365 O O . ALA A 1 185 ? 19.474 -8.498 -19.986 1.00 80.94 185 ALA A O 1
ATOM 1366 N N . ALA A 1 186 ? 20.528 -9.837 -21.431 1.00 80.81 186 ALA A N 1
ATOM 1367 C CA . ALA A 1 186 ? 19.466 -9.904 -22.434 1.00 80.81 186 ALA A CA 1
ATOM 1368 C C . ALA A 1 186 ? 18.753 -11.265 -22.435 1.00 80.81 186 ALA A C 1
ATOM 1370 O O . ALA A 1 186 ? 19.398 -12.313 -22.436 1.00 80.81 186 ALA A O 1
ATOM 1371 N N . SER A 1 187 ? 17.430 -11.279 -22.531 1.00 84.00 187 SER A N 1
ATOM 1372 C CA . SER A 1 187 ? 16.665 -12.505 -22.755 1.00 84.00 187 SER A CA 1
ATOM 1373 C C . SER A 1 187 ? 15.529 -12.275 -23.745 1.00 84.00 187 SER A C 1
ATOM 1375 O O . SER A 1 187 ? 14.861 -11.239 -23.717 1.00 84.00 187 SER A O 1
ATOM 1377 N N . SER A 1 188 ? 15.295 -13.239 -24.627 1.00 81.25 188 SER A N 1
ATOM 1378 C CA . SER A 1 188 ? 14.066 -13.310 -25.418 1.00 81.25 188 SER A CA 1
ATOM 1379 C C . SER A 1 188 ? 13.488 -14.718 -25.389 1.00 81.25 188 SER A C 1
ATOM 1381 O O . SER A 1 188 ? 14.242 -15.693 -25.354 1.00 81.25 188 SER A O 1
ATOM 1383 N N . ARG A 1 189 ? 12.161 -14.854 -25.415 1.00 83.81 189 ARG A N 1
ATOM 1384 C CA . ARG A 1 189 ? 11.550 -16.171 -25.612 1.00 83.81 189 ARG A CA 1
ATOM 1385 C C . ARG A 1 189 ? 11.628 -16.528 -27.092 1.00 83.81 189 ARG A C 1
ATOM 1387 O O . ARG A 1 189 ? 12.422 -17.396 -27.437 1.00 83.81 189 ARG A O 1
ATOM 1394 N N . ASP A 1 190 ? 10.980 -15.722 -27.920 1.00 81.31 190 ASP A N 1
ATOM 1395 C CA . ASP A 1 190 ? 10.865 -15.917 -29.357 1.00 81.31 190 ASP A CA 1
ATOM 1396 C C . ASP A 1 190 ? 11.504 -14.706 -30.046 1.00 81.31 190 ASP A C 1
ATOM 1398 O O . ASP A 1 190 ? 11.188 -13.552 -29.749 1.00 81.31 190 ASP A O 1
ATOM 1402 N N . LYS A 1 191 ? 12.487 -14.940 -30.915 1.00 82.44 191 LYS A N 1
ATOM 1403 C CA . LYS A 1 191 ? 13.225 -13.885 -31.615 1.00 82.44 191 LYS A CA 1
ATOM 1404 C C . LYS A 1 191 ? 13.224 -14.146 -33.110 1.00 82.44 191 LYS A C 1
ATOM 1406 O O . LYS A 1 191 ? 13.887 -15.073 -33.564 1.00 82.44 191 LYS A O 1
ATOM 1411 N N . THR A 1 192 ? 12.595 -13.254 -33.862 1.00 82.00 192 THR A N 1
ATOM 1412 C CA . THR A 1 192 ? 12.625 -13.235 -35.325 1.00 82.00 192 THR A CA 1
ATOM 1413 C C . THR A 1 192 ? 13.463 -12.057 -35.790 1.00 82.00 192 THR A C 1
ATOM 1415 O O . THR A 1 192 ? 13.275 -10.918 -35.359 1.00 82.00 192 THR A O 1
ATOM 1418 N N . THR A 1 193 ? 14.450 -12.344 -36.627 1.00 78.44 193 THR A N 1
ATOM 1419 C CA . THR A 1 193 ? 15.308 -11.334 -37.246 1.00 78.44 193 THR A CA 1
ATOM 1420 C C . THR A 1 193 ? 15.236 -11.487 -38.754 1.00 78.44 193 THR A C 1
ATOM 1422 O O . THR A 1 193 ? 15.489 -12.582 -39.244 1.00 78.44 193 THR A O 1
ATOM 1425 N N . GLU A 1 194 ? 14.937 -10.406 -39.456 1.00 77.50 194 GLU A N 1
ATOM 1426 C CA . GLU A 1 194 ? 14.904 -10.330 -40.914 1.00 77.50 194 GLU A CA 1
ATOM 1427 C C . GLU A 1 194 ? 15.794 -9.156 -41.354 1.00 77.50 194 GLU A C 1
ATOM 1429 O O . GLU A 1 194 ? 15.609 -8.023 -40.898 1.00 77.50 194 GLU A O 1
ATOM 1434 N N . GLY A 1 195 ? 16.816 -9.432 -42.168 1.00 75.12 195 GLY A N 1
ATOM 1435 C CA . GLY A 1 195 ? 17.807 -8.446 -42.617 1.00 75.12 195 GLY A CA 1
ATOM 1436 C C . GLY A 1 195 ? 19.163 -8.532 -41.899 1.00 75.12 195 GLY A C 1
ATOM 1437 O O . GLY A 1 195 ? 19.489 -9.519 -41.233 1.00 75.12 195 GLY A O 1
ATOM 1438 N N . ILE A 1 196 ? 19.970 -7.467 -42.005 1.00 72.62 196 ILE A N 1
ATOM 1439 C CA . ILE A 1 196 ? 21.379 -7.430 -41.562 1.00 72.62 196 ILE A CA 1
ATOM 1440 C C . ILE A 1 196 ? 21.558 -6.478 -40.361 1.00 72.62 196 ILE A C 1
ATOM 1442 O O . ILE A 1 196 ? 22.093 -5.374 -40.507 1.00 72.62 196 ILE A O 1
ATOM 1446 N N . PRO A 1 197 ? 21.125 -6.847 -39.142 1.00 75.56 197 PRO A N 1
ATOM 1447 C CA . PRO A 1 197 ? 21.366 -6.019 -37.971 1.00 75.56 197 PRO A CA 1
ATOM 1448 C C . PRO A 1 197 ? 22.822 -6.123 -37.511 1.00 75.56 197 PRO A C 1
ATOM 1450 O O . PRO A 1 197 ? 23.440 -7.192 -37.568 1.00 75.56 197 PRO A O 1
ATOM 1453 N N . ASN A 1 198 ? 23.326 -5.031 -36.942 1.00 74.75 198 ASN A N 1
ATOM 1454 C CA . ASN A 1 198 ? 24.556 -5.036 -36.161 1.00 74.75 198 ASN A CA 1
ATOM 1455 C C . ASN A 1 198 ? 24.186 -5.112 -34.675 1.00 74.75 198 ASN A C 1
ATOM 1457 O O . ASN A 1 198 ? 23.481 -4.240 -34.176 1.00 74.75 198 ASN A O 1
ATOM 1461 N N . GLN A 1 199 ? 24.577 -6.174 -33.968 1.00 74.62 199 GLN A N 1
ATOM 1462 C CA . GLN A 1 199 ? 24.220 -6.368 -32.558 1.00 74.62 199 GLN A CA 1
ATOM 1463 C C . GLN A 1 199 ? 25.467 -6.604 -31.705 1.00 74.62 199 GLN A C 1
ATOM 1465 O O . GLN A 1 199 ? 26.197 -7.572 -31.903 1.00 74.62 199 GLN A O 1
ATOM 1470 N N . GLY A 1 200 ? 25.678 -5.750 -30.710 1.00 78.88 200 GLY A N 1
ATOM 1471 C CA . GLY A 1 200 ? 26.698 -5.899 -29.679 1.00 78.88 200 GLY A CA 1
ATOM 1472 C C . GLY A 1 200 ? 26.063 -6.222 -28.331 1.00 78.88 200 GLY A C 1
ATOM 1473 O O . GLY A 1 200 ? 25.125 -5.544 -27.914 1.00 78.88 200 GLY A O 1
ATOM 1474 N N . THR A 1 201 ? 26.554 -7.232 -27.614 1.00 74.50 201 THR A N 1
ATOM 1475 C CA . THR A 1 201 ? 26.172 -7.446 -26.207 1.00 74.50 201 THR A CA 1
ATOM 1476 C C . THR A 1 201 ? 27.387 -7.685 -25.323 1.00 74.50 201 THR A C 1
ATOM 1478 O O . THR A 1 201 ? 28.146 -8.626 -25.537 1.00 74.50 201 THR A O 1
ATOM 1481 N N . VAL A 1 202 ? 27.539 -6.863 -24.290 1.00 79.12 202 VAL A N 1
ATOM 1482 C CA . VAL A 1 202 ? 28.501 -7.057 -23.204 1.00 79.12 202 VAL A CA 1
ATOM 1483 C C . VAL A 1 202 ? 27.721 -7.542 -21.982 1.00 79.12 202 VAL A C 1
ATOM 1485 O O . VAL A 1 202 ? 27.064 -6.749 -21.314 1.00 79.12 202 VAL A O 1
ATOM 1488 N N . GLY A 1 203 ? 27.734 -8.851 -21.725 1.00 75.81 203 GLY A N 1
ATOM 1489 C CA . GLY A 1 203 ? 26.978 -9.504 -20.653 1.00 75.81 203 GLY A CA 1
ATOM 1490 C C . GLY A 1 203 ? 26.324 -10.830 -21.066 1.00 75.81 203 GLY A C 1
ATOM 1491 O O . GLY A 1 203 ? 26.636 -11.420 -22.106 1.00 75.81 203 GLY A O 1
ATOM 1492 N N . ALA A 1 204 ? 25.429 -11.339 -20.217 1.00 78.06 204 ALA A N 1
ATOM 1493 C CA . ALA A 1 204 ? 24.699 -12.578 -20.479 1.00 78.06 204 ALA A CA 1
ATOM 1494 C C . ALA A 1 204 ? 23.556 -12.327 -21.472 1.00 78.06 204 ALA A C 1
ATOM 1496 O O . ALA A 1 204 ? 22.747 -11.440 -21.274 1.00 78.06 204 ALA A O 1
ATOM 1497 N N . ALA A 1 205 ? 23.448 -13.127 -22.523 1.00 76.81 205 ALA A N 1
ATOM 1498 C CA . ALA A 1 205 ? 22.334 -13.106 -23.464 1.00 76.81 205 ALA A CA 1
ATOM 1499 C C . ALA A 1 205 ? 21.793 -14.517 -23.739 1.00 76.81 205 ALA A C 1
ATOM 1501 O O . ALA A 1 205 ? 22.556 -15.468 -23.937 1.00 76.81 205 ALA A O 1
ATOM 1502 N N . SER A 1 206 ? 20.476 -14.664 -23.781 1.00 80.06 206 SER A N 1
ATOM 1503 C CA . SER A 1 206 ? 19.827 -15.930 -24.115 1.00 80.06 206 SER A CA 1
ATOM 1504 C C . SER A 1 206 ? 18.606 -15.698 -24.999 1.00 80.06 206 SER A C 1
ATOM 1506 O O . SER A 1 206 ? 17.961 -14.653 -24.932 1.00 80.06 206 SER A O 1
ATOM 1508 N N . SER A 1 207 ? 18.309 -16.670 -25.852 1.00 78.38 207 SER A N 1
ATOM 1509 C CA . SER A 1 207 ? 17.068 -16.748 -26.619 1.00 78.38 207 SER A CA 1
ATOM 1510 C C . SER A 1 207 ? 16.621 -18.202 -26.636 1.00 78.38 207 SER A C 1
ATOM 1512 O O . SER A 1 207 ? 17.476 -19.056 -26.877 1.00 78.38 207 SER A O 1
ATOM 1514 N N . ARG A 1 208 ? 15.338 -18.489 -26.391 1.00 78.19 208 ARG A N 1
ATOM 1515 C CA . ARG A 1 208 ? 14.836 -19.873 -26.468 1.00 78.19 208 ARG A CA 1
ATOM 1516 C C . ARG A 1 208 ? 14.635 -20.306 -27.913 1.00 78.19 208 ARG A C 1
ATOM 1518 O O . ARG A 1 208 ? 15.283 -21.251 -28.341 1.00 78.19 208 ARG A O 1
ATOM 1525 N N . ASP A 1 209 ? 13.842 -19.546 -28.656 1.00 77.06 209 ASP A N 1
ATOM 1526 C CA . ASP A 1 209 ? 13.514 -19.810 -30.050 1.00 77.06 209 ASP A CA 1
ATOM 1527 C C . ASP A 1 209 ? 13.996 -18.634 -30.900 1.00 77.06 209 ASP A C 1
ATOM 1529 O O . ASP A 1 209 ? 13.569 -17.492 -30.729 1.00 77.06 209 ASP A O 1
ATOM 1533 N N . LYS A 1 210 ? 14.968 -18.886 -31.781 1.00 78.62 210 LYS A N 1
ATOM 1534 C CA . LYS A 1 210 ? 15.573 -17.855 -32.631 1.00 78.62 210 LYS A CA 1
ATOM 1535 C C . LYS A 1 210 ? 15.457 -18.250 -34.095 1.00 78.62 210 LYS A C 1
ATOM 1537 O O . LYS A 1 210 ? 16.098 -19.206 -34.523 1.00 78.62 210 LYS A O 1
ATOM 1542 N N . THR A 1 211 ? 14.718 -17.444 -34.845 1.00 77.31 211 THR A N 1
ATOM 1543 C CA . THR A 1 211 ? 14.632 -17.487 -36.304 1.00 77.31 211 THR A CA 1
ATOM 1544 C C . THR A 1 211 ? 15.398 -16.295 -36.860 1.00 77.31 211 THR A C 1
ATOM 1546 O O . THR A 1 211 ? 15.314 -15.171 -36.356 1.00 77.31 211 THR A O 1
ATOM 1549 N N . THR A 1 212 ? 16.229 -16.530 -37.864 1.00 70.50 212 THR A N 1
ATOM 1550 C CA . THR A 1 212 ? 16.989 -15.468 -38.519 1.00 70.50 212 THR A CA 1
ATOM 1551 C C . THR A 1 212 ? 17.019 -15.746 -40.008 1.00 70.50 212 THR A C 1
ATOM 1553 O O . THR A 1 212 ? 17.482 -16.809 -40.418 1.00 70.50 212 THR A O 1
ATOM 1556 N N . GLU A 1 213 ? 16.514 -14.795 -40.780 1.00 65.19 213 GLU A N 1
ATOM 1557 C CA . GLU A 1 213 ? 16.623 -14.751 -42.230 1.00 65.19 213 GLU A CA 1
ATOM 1558 C C . GLU A 1 213 ? 17.740 -13.746 -42.561 1.00 65.19 213 GLU A C 1
ATOM 1560 O O . GLU A 1 213 ? 17.692 -12.605 -42.105 1.00 65.19 213 GLU A O 1
ATOM 1565 N N . GLU A 1 214 ? 18.771 -14.210 -43.284 1.00 64.31 214 GLU A N 1
ATOM 1566 C CA . GLU A 1 214 ? 20.074 -13.552 -43.559 1.00 64.31 214 GLU A CA 1
ATOM 1567 C C . GLU A 1 214 ? 21.163 -13.650 -42.458 1.00 64.31 214 GLU A C 1
ATOM 1569 O O . GLU A 1 214 ? 20.971 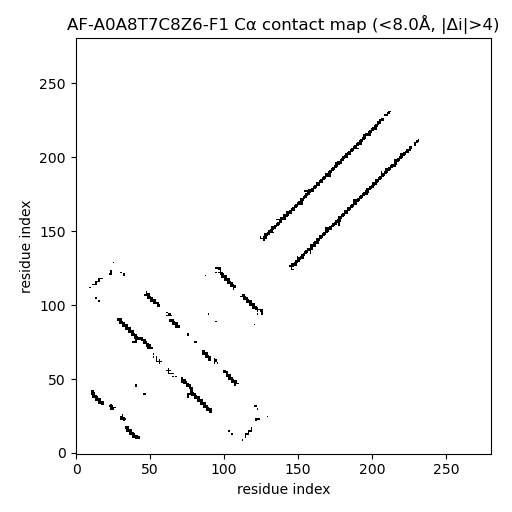-14.269 -41.412 1.00 64.31 214 GLU A O 1
ATOM 1574 N N . ILE A 1 215 ? 22.382 -13.144 -42.729 1.00 62.62 215 ILE A N 1
ATOM 1575 C CA . ILE A 1 215 ? 23.555 -13.261 -41.834 1.00 62.62 215 ILE A CA 1
ATOM 1576 C C . ILE A 1 215 ? 23.671 -12.002 -40.952 1.00 62.62 215 ILE A C 1
ATOM 1578 O O . ILE A 1 215 ? 24.098 -10.955 -41.437 1.00 62.62 215 ILE A O 1
ATOM 1582 N N . PRO A 1 216 ? 23.368 -12.075 -39.644 1.00 64.75 216 PRO A N 1
ATOM 1583 C CA . PRO A 1 216 ? 23.512 -10.938 -38.742 1.00 64.75 216 PRO A CA 1
ATOM 1584 C C . PRO A 1 216 ? 24.980 -10.721 -38.345 1.00 64.75 216 PRO A C 1
ATOM 1586 O O . PRO A 1 216 ? 25.709 -11.684 -38.095 1.00 64.75 216 PRO A O 1
ATOM 1589 N N . ASN A 1 217 ? 25.392 -9.463 -38.170 1.00 68.19 217 ASN A N 1
ATOM 1590 C CA . ASN A 1 217 ? 26.689 -9.145 -37.572 1.00 68.19 217 ASN A CA 1
ATOM 1591 C C . ASN A 1 217 ? 26.532 -9.067 -36.045 1.00 68.19 217 ASN A C 1
ATOM 1593 O O . ASN A 1 217 ? 25.866 -8.168 -35.531 1.00 68.19 217 ASN A O 1
ATOM 1597 N N . GLN A 1 218 ? 27.070 -10.046 -35.310 1.00 69.81 218 GLN A N 1
ATOM 1598 C CA . GLN A 1 218 ? 26.917 -10.147 -33.854 1.00 69.81 218 GLN A CA 1
ATOM 1599 C C . GLN A 1 218 ? 28.280 -10.186 -33.165 1.00 69.81 218 GLN A C 1
ATOM 1601 O O . GLN A 1 218 ? 29.100 -11.054 -33.454 1.00 69.81 218 GLN A O 1
ATOM 1606 N N . SER A 1 219 ? 28.488 -9.295 -32.198 1.00 68.50 219 SER A N 1
ATOM 1607 C CA . SER A 1 219 ? 29.640 -9.317 -31.296 1.00 68.50 219 SER A CA 1
ATOM 1608 C C . SER A 1 219 ? 29.165 -9.493 -29.857 1.00 68.50 219 SER A C 1
ATOM 1610 O O . SER A 1 219 ? 28.246 -8.807 -29.402 1.00 68.50 219 SER A O 1
ATOM 1612 N N . ARG A 1 220 ? 29.760 -10.441 -29.127 1.00 66.69 220 ARG A N 1
ATOM 1613 C CA . ARG A 1 220 ? 29.355 -10.750 -27.754 1.00 66.69 220 ARG A CA 1
ATOM 1614 C C . ARG A 1 220 ? 30.553 -10.946 -26.838 1.00 66.69 220 ARG A C 1
ATOM 1616 O O . ARG A 1 220 ? 31.464 -11.702 -27.155 1.00 66.69 220 ARG A O 1
ATOM 1623 N N . VAL A 1 221 ? 30.496 -10.311 -25.672 1.00 67.56 221 VAL A N 1
ATOM 1624 C CA . VAL A 1 221 ? 31.505 -10.405 -24.612 1.00 67.56 221 VAL A CA 1
ATOM 1625 C C . VAL A 1 221 ? 30.802 -10.833 -23.320 1.00 67.56 221 VAL A C 1
ATOM 1627 O O . VAL A 1 221 ? 30.065 -10.044 -22.736 1.00 67.56 221 VAL A O 1
ATOM 1630 N N . GLY A 1 222 ? 30.973 -12.089 -22.887 1.00 60.28 222 GLY A N 1
ATOM 1631 C CA . GLY A 1 222 ? 30.334 -12.648 -21.680 1.00 60.28 222 GLY A CA 1
ATOM 1632 C C . GLY A 1 222 ? 29.880 -14.109 -21.830 1.00 60.28 222 GLY A C 1
ATOM 1633 O O . GLY A 1 222 ? 29.959 -14.680 -22.916 1.00 60.28 222 GLY A O 1
ATOM 1634 N N . ALA A 1 223 ? 29.398 -14.728 -20.745 1.00 54.44 223 ALA A N 1
ATOM 1635 C CA . ALA A 1 223 ? 29.039 -16.152 -20.719 1.00 54.44 223 ALA A CA 1
ATOM 1636 C C . ALA A 1 223 ? 27.843 -16.492 -21.646 1.00 54.44 223 ALA A C 1
ATOM 1638 O O . ALA A 1 223 ? 26.812 -15.807 -21.583 1.00 54.44 223 ALA A O 1
ATOM 1639 N N . PRO A 1 224 ? 27.933 -17.537 -22.496 1.00 52.62 224 PRO A N 1
ATOM 1640 C CA . PRO A 1 224 ? 26.806 -18.072 -23.258 1.00 52.62 224 PRO A CA 1
ATOM 1641 C C . PRO A 1 224 ? 25.963 -19.051 -22.423 1.00 52.62 224 PRO A C 1
ATOM 1643 O O . PRO A 1 224 ? 26.488 -19.967 -21.803 1.00 52.62 224 PRO A O 1
ATOM 1646 N N . LEU A 1 225 ? 24.639 -18.886 -22.458 1.00 45.59 225 LEU A N 1
ATOM 1647 C CA . LEU A 1 225 ? 23.667 -19.914 -22.073 1.00 45.59 225 LEU A CA 1
ATOM 1648 C C . LEU A 1 225 ? 22.715 -20.069 -23.265 1.00 45.59 225 LEU A C 1
ATOM 1650 O O . LEU A 1 225 ? 21.763 -19.297 -23.404 1.00 45.59 225 LEU A O 1
ATOM 1654 N N . THR A 1 226 ? 23.026 -20.982 -24.187 1.00 45.16 226 THR A N 1
ATOM 1655 C CA . THR A 1 226 ? 22.209 -21.233 -25.386 1.00 45.16 226 THR A CA 1
ATOM 1656 C C . THR A 1 226 ? 21.754 -22.681 -25.451 1.00 45.16 226 THR A C 1
ATOM 1658 O O . THR A 1 226 ? 22.565 -23.592 -25.300 1.00 45.16 226 THR A O 1
ATOM 1661 N N . THR A 1 227 ? 20.477 -22.865 -25.776 1.00 40.31 227 THR A N 1
ATOM 1662 C CA . THR A 1 227 ? 19.951 -24.036 -26.490 1.00 40.31 227 THR A CA 1
ATOM 1663 C C . THR A 1 227 ? 19.964 -23.706 -27.999 1.00 40.31 227 THR A C 1
ATOM 1665 O O . THR A 1 227 ? 19.915 -22.532 -28.367 1.00 40.31 227 THR A O 1
ATOM 1668 N N . SER A 1 228 ? 20.152 -24.711 -28.861 1.00 37.94 228 SER A N 1
ATOM 1669 C CA . SER A 1 228 ? 20.540 -24.600 -30.284 1.00 37.94 228 SER A CA 1
ATOM 1670 C C . SER A 1 228 ? 19.683 -23.668 -31.169 1.00 37.94 228 SER A C 1
ATOM 1672 O O . SER A 1 228 ? 18.460 -23.771 -31.135 1.00 37.94 228 SER A O 1
ATOM 1674 N N . PRO A 1 229 ? 20.285 -22.837 -32.050 1.00 46.88 229 PRO A N 1
ATOM 1675 C CA . PRO A 1 229 ? 19.542 -22.084 -33.063 1.00 46.88 229 PRO A CA 1
ATOM 1676 C C . PRO A 1 229 ? 19.110 -22.982 -34.238 1.00 46.88 229 PRO A C 1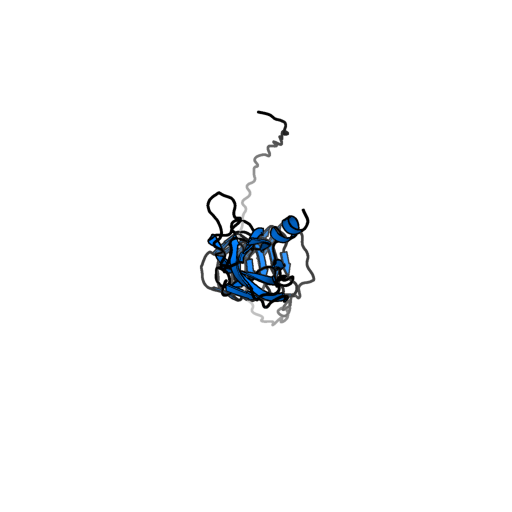
ATOM 1678 O O . PRO A 1 229 ? 19.938 -23.673 -34.832 1.00 46.88 229 PRO A O 1
ATOM 1681 N N . ASN A 1 230 ? 17.835 -22.915 -34.632 1.00 45.47 230 ASN A N 1
ATOM 1682 C CA . ASN A 1 230 ? 17.356 -23.443 -35.914 1.00 45.47 230 ASN A CA 1
ATOM 1683 C C . ASN A 1 230 ? 17.716 -22.451 -37.032 1.00 45.47 230 ASN A C 1
ATOM 1685 O O . ASN A 1 230 ? 16.935 -21.569 -37.383 1.00 45.47 230 ASN A O 1
ATOM 1689 N N . VAL A 1 231 ? 18.922 -22.570 -37.589 1.00 45.59 231 VAL A N 1
ATOM 1690 C CA . VAL A 1 231 ? 19.311 -21.812 -38.787 1.00 45.59 231 VAL A CA 1
ATOM 1691 C C . VAL A 1 231 ? 18.772 -22.552 -40.011 1.00 45.59 231 VAL A C 1
ATOM 1693 O O . VAL A 1 231 ? 19.341 -23.562 -40.424 1.00 45.59 231 VAL A O 1
ATOM 1696 N N . ARG A 1 232 ? 17.685 -22.063 -40.618 1.00 40.34 232 ARG A N 1
ATOM 1697 C CA . ARG A 1 232 ? 17.294 -22.507 -41.964 1.00 40.34 232 ARG A CA 1
ATOM 1698 C C . ARG A 1 232 ? 18.258 -21.885 -42.970 1.00 40.34 232 ARG A C 1
ATOM 1700 O O . ARG A 1 232 ? 18.101 -20.745 -43.386 1.00 40.34 232 ARG A O 1
ATOM 1707 N N . LYS A 1 233 ? 19.303 -22.632 -43.319 1.00 36.94 233 LYS A N 1
ATOM 1708 C CA . LYS A 1 233 ? 20.226 -22.285 -44.400 1.00 36.94 233 LYS A CA 1
ATOM 1709 C C . LYS A 1 233 ? 19.516 -22.612 -45.716 1.00 36.94 233 LYS A C 1
ATOM 1711 O O . LYS A 1 233 ? 19.288 -23.786 -45.990 1.00 36.94 233 LYS A O 1
ATOM 1716 N N . ILE A 1 234 ? 19.152 -21.607 -46.512 1.00 32.44 234 ILE A N 1
ATOM 1717 C CA . ILE A 1 234 ? 18.789 -21.835 -47.917 1.00 32.44 234 ILE A CA 1
ATOM 1718 C C . ILE A 1 234 ? 20.097 -22.198 -48.623 1.00 32.44 234 ILE A C 1
ATOM 1720 O O . ILE A 1 234 ? 20.881 -21.334 -49.004 1.00 32.44 234 ILE A O 1
ATOM 1724 N N . ALA A 1 235 ? 20.398 -23.490 -48.680 1.00 36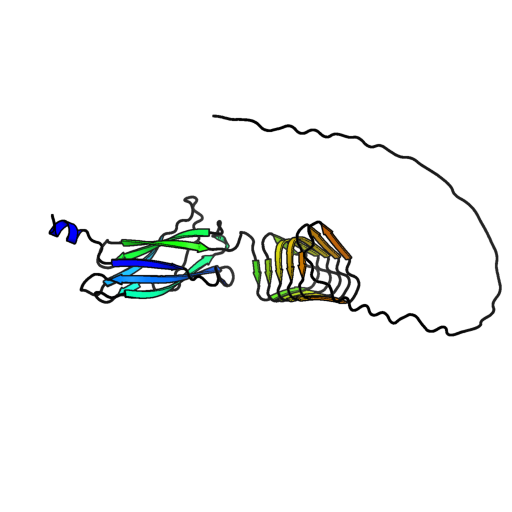.91 235 ALA A N 1
ATOM 1725 C CA . ALA A 1 235 ? 21.442 -24.030 -49.528 1.00 36.91 235 ALA A CA 1
ATOM 1726 C C . ALA A 1 235 ? 20.747 -24.630 -50.745 1.00 36.91 235 ALA A C 1
ATOM 1728 O O . ALA A 1 235 ? 20.415 -25.800 -50.711 1.00 36.91 235 ALA A O 1
ATOM 1729 N N . ASP A 1 236 ? 20.496 -23.805 -51.761 1.00 34.81 236 ASP A N 1
ATOM 1730 C CA . ASP A 1 236 ? 20.194 -24.242 -53.128 1.00 34.81 236 ASP A CA 1
ATOM 1731 C C . ASP A 1 236 ? 20.458 -23.072 -54.085 1.00 34.81 236 ASP A C 1
ATOM 1733 O O . ASP A 1 236 ? 19.551 -22.357 -54.495 1.00 34.81 236 ASP A O 1
ATOM 1737 N N . PHE A 1 237 ? 21.734 -22.825 -54.398 1.00 32.78 237 PHE A N 1
ATOM 1738 C CA . PHE A 1 237 ? 22.115 -22.079 -55.605 1.00 32.78 237 PHE A CA 1
ATOM 1739 C C . PHE A 1 237 ? 23.549 -22.400 -56.044 1.00 32.78 237 PHE A C 1
ATOM 1741 O O . PHE A 1 237 ? 24.366 -21.514 -56.263 1.00 32.78 237 PHE A O 1
ATOM 1748 N N . ILE A 1 238 ? 23.888 -23.686 -56.157 1.00 37.09 238 ILE A N 1
ATOM 1749 C CA . ILE A 1 238 ? 25.021 -24.122 -56.982 1.00 37.09 238 ILE A CA 1
ATOM 1750 C C . ILE A 1 238 ? 24.608 -25.430 -57.645 1.00 37.09 238 ILE A C 1
ATOM 1752 O O . ILE A 1 238 ? 24.654 -26.469 -57.000 1.00 37.09 238 ILE A O 1
ATOM 1756 N N . ASN A 1 239 ? 24.156 -25.352 -58.898 1.00 29.45 239 ASN A N 1
ATOM 1757 C CA . ASN A 1 239 ? 24.414 -26.330 -59.963 1.00 29.45 239 ASN A CA 1
ATOM 1758 C C . ASN A 1 239 ? 23.541 -25.998 -61.175 1.00 29.45 239 ASN A C 1
ATOM 1760 O O . ASN A 1 239 ? 22.383 -26.387 -61.199 1.00 29.45 239 ASN A O 1
ATOM 1764 N N . HIS A 1 240 ? 24.110 -25.319 -62.171 1.00 29.47 240 HIS A N 1
ATOM 1765 C CA . HIS A 1 240 ? 23.816 -25.508 -63.598 1.00 29.47 240 HIS A CA 1
ATOM 1766 C C . HIS A 1 240 ? 25.079 -25.088 -64.374 1.00 29.47 240 HIS A C 1
ATOM 1768 O O . HIS A 1 240 ? 25.439 -23.911 -64.334 1.00 29.47 240 HIS A O 1
ATOM 1774 N N . PRO A 1 241 ? 25.795 -26.006 -65.050 1.00 32.47 241 PRO A N 1
ATOM 1775 C CA . PRO A 1 241 ? 26.767 -25.639 -66.064 1.00 32.47 241 PRO A CA 1
ATOM 1776 C C . PRO A 1 241 ? 26.049 -25.604 -67.417 1.00 32.47 241 PRO A C 1
ATOM 1778 O O . PRO A 1 241 ? 25.868 -26.645 -68.045 1.00 32.47 241 PRO A O 1
ATOM 1781 N N . GLU A 1 242 ? 25.639 -24.425 -67.885 1.00 28.86 242 GLU A N 1
ATOM 1782 C CA . GLU A 1 242 ? 25.285 -24.264 -69.298 1.00 28.86 242 GLU A CA 1
ATOM 1783 C C . GLU A 1 242 ? 26.501 -23.796 -70.093 1.00 28.86 242 GLU A C 1
ATOM 1785 O O . GLU A 1 242 ? 27.108 -22.753 -69.844 1.00 28.86 242 GLU A O 1
ATOM 1790 N N . SER A 1 243 ? 26.876 -24.635 -71.055 1.00 31.38 243 SER A N 1
ATOM 1791 C CA . SER A 1 243 ? 27.913 -24.370 -72.032 1.00 31.38 243 SER A CA 1
ATOM 1792 C C . SER A 1 243 ? 27.438 -23.313 -73.024 1.00 31.38 243 SER A C 1
ATOM 1794 O O . SER A 1 243 ? 26.534 -23.579 -73.813 1.00 31.38 243 SER A O 1
ATOM 1796 N N . HIS A 1 244 ? 28.130 -22.180 -73.100 1.00 34.22 244 HIS A N 1
ATOM 1797 C CA . HIS A 1 244 ? 28.149 -21.392 -74.326 1.00 34.22 244 HIS A CA 1
ATOM 1798 C C . HIS A 1 244 ? 29.583 -21.083 -74.746 1.00 34.22 244 HIS A C 1
ATOM 1800 O O . HIS A 1 244 ? 30.354 -20.385 -74.095 1.00 34.22 244 HIS A O 1
ATOM 1806 N N . ARG A 1 245 ? 29.915 -21.694 -75.880 1.00 28.03 245 ARG A N 1
ATOM 1807 C CA . ARG A 1 245 ? 31.105 -21.522 -76.698 1.00 28.03 245 ARG A CA 1
ATOM 1808 C C . ARG A 1 245 ? 31.070 -20.132 -77.336 1.00 28.03 245 ARG A C 1
ATOM 1810 O O . ARG A 1 245 ? 30.150 -19.850 -78.096 1.00 28.03 245 ARG A O 1
ATOM 1817 N N . ALA A 1 246 ? 32.099 -19.319 -77.120 1.00 28.88 246 ALA A N 1
ATOM 1818 C CA . ALA A 1 246 ? 32.457 -18.240 -78.037 1.00 28.88 246 ALA A CA 1
ATOM 1819 C C . ALA A 1 246 ? 33.976 -18.028 -78.020 1.00 28.88 246 ALA A C 1
ATOM 1821 O O . ALA A 1 246 ? 34.584 -17.771 -76.986 1.00 28.88 246 ALA A O 1
ATOM 1822 N N . ALA A 1 247 ? 34.570 -18.212 -79.195 1.00 27.44 247 ALA A N 1
ATOM 1823 C CA . ALA A 1 247 ? 35.960 -17.935 -79.505 1.00 27.44 247 ALA A CA 1
ATOM 1824 C C . ALA A 1 247 ? 36.202 -16.420 -79.609 1.00 27.44 247 ALA A C 1
ATOM 1826 O O . ALA A 1 247 ? 35.331 -15.691 -80.076 1.00 27.44 247 ALA A O 1
ATOM 1827 N N . GLY A 1 248 ? 37.401 -15.956 -79.255 1.00 27.11 248 GLY A N 1
ATOM 1828 C CA . GLY A 1 248 ? 37.814 -14.575 -79.510 1.00 27.11 248 GLY A CA 1
ATOM 1829 C C . GLY A 1 248 ? 39.163 -14.241 -78.885 1.00 27.11 248 GLY A C 1
ATOM 1830 O O . GLY A 1 248 ? 39.319 -14.290 -77.675 1.00 27.11 248 GLY A O 1
ATOM 1831 N N . SER A 1 249 ? 40.133 -13.950 -79.743 1.00 29.22 249 SER A N 1
ATOM 1832 C CA . SER A 1 249 ? 41.564 -13.771 -79.487 1.00 29.22 249 SER A CA 1
ATOM 1833 C C . SER A 1 249 ? 41.945 -12.369 -78.975 1.00 29.22 249 SER A C 1
ATOM 1835 O O . SER A 1 249 ? 41.218 -11.411 -79.228 1.00 29.22 249 SER A O 1
ATOM 1837 N N . ASN A 1 250 ? 43.180 -12.267 -78.448 1.00 29.89 250 ASN A N 1
ATOM 1838 C CA . ASN A 1 250 ? 44.022 -11.067 -78.217 1.00 29.89 250 ASN A CA 1
ATOM 1839 C C . ASN A 1 250 ? 43.774 -10.322 -76.880 1.00 29.89 250 ASN A C 1
ATOM 1841 O O . ASN A 1 250 ? 42.640 -10.170 -76.464 1.00 29.89 250 ASN A O 1
ATOM 1845 N N . ASN A 1 251 ? 44.757 -9.783 -76.143 1.00 30.81 251 ASN A N 1
ATOM 1846 C CA . ASN A 1 251 ? 46.170 -9.511 -76.418 1.00 30.81 251 ASN A CA 1
ATOM 1847 C C . ASN A 1 251 ? 46.968 -9.307 -75.103 1.00 30.81 251 ASN A C 1
ATOM 1849 O O . ASN A 1 251 ? 46.400 -9.048 -74.046 1.00 30.81 251 ASN A O 1
ATOM 1853 N N . LEU A 1 252 ? 48.293 -9.395 -75.228 1.00 29.31 252 LEU A N 1
ATOM 1854 C CA . LEU A 1 252 ? 49.362 -9.202 -74.241 1.00 29.31 252 LEU A CA 1
ATOM 1855 C C . LEU A 1 252 ? 49.332 -7.850 -73.480 1.00 29.31 252 LEU A C 1
ATOM 1857 O O . LEU A 1 252 ? 49.067 -6.813 -74.079 1.00 29.31 252 LEU A O 1
ATOM 1861 N N . SER A 1 253 ? 49.849 -7.831 -72.238 1.00 29.88 253 SER A N 1
ATOM 1862 C CA . SER A 1 253 ? 51.192 -7.291 -71.890 1.00 29.88 253 SER A CA 1
ATOM 1863 C C . SER A 1 253 ? 51.275 -6.498 -70.569 1.00 29.88 253 SER A C 1
ATOM 1865 O O . SER A 1 253 ? 50.467 -5.614 -70.315 1.00 29.88 253 SER A O 1
ATOM 1867 N N . ASN A 1 254 ? 52.396 -6.735 -69.864 1.00 31.66 254 ASN A N 1
ATOM 1868 C CA . ASN A 1 254 ? 53.119 -5.872 -68.907 1.00 31.66 254 ASN A CA 1
ATOM 1869 C C . ASN A 1 254 ? 52.511 -5.579 -67.523 1.00 31.66 254 ASN A C 1
ATOM 1871 O O . ASN A 1 254 ? 51.316 -5.401 -67.377 1.00 31.66 254 ASN A O 1
ATOM 1875 N N . ARG A 1 255 ? 53.281 -5.327 -66.454 1.00 32.38 255 ARG A N 1
ATOM 1876 C CA . ARG A 1 255 ? 54.632 -5.671 -65.936 1.00 32.38 255 ARG A CA 1
ATOM 1877 C C . ARG A 1 255 ? 54.772 -4.825 -64.647 1.00 32.38 255 ARG A C 1
ATOM 1879 O O . ARG A 1 255 ? 54.286 -3.704 -64.628 1.00 32.38 255 ARG A O 1
ATOM 1886 N N . HIS A 1 256 ? 55.571 -5.316 -63.691 1.00 31.80 256 HIS A N 1
ATOM 1887 C CA . HIS A 1 256 ? 56.337 -4.556 -62.667 1.00 31.80 256 HIS A CA 1
ATOM 1888 C C . HIS A 1 256 ? 55.581 -4.089 -61.405 1.00 31.80 256 HIS A C 1
ATOM 1890 O O . HIS A 1 256 ? 54.579 -3.400 -61.480 1.00 31.80 256 HIS A O 1
ATOM 1896 N N . MET A 1 257 ? 55.912 -4.643 -60.228 1.00 30.77 257 MET A N 1
ATOM 1897 C CA . MET A 1 257 ? 57.054 -4.368 -59.315 1.00 30.77 257 MET A CA 1
ATOM 1898 C C . MET A 1 257 ? 56.846 -3.121 -58.444 1.00 30.77 257 MET A C 1
ATOM 1900 O O . MET A 1 257 ? 56.703 -2.018 -58.954 1.00 30.77 257 MET A O 1
ATOM 1904 N N . GLY A 1 258 ? 56.936 -3.308 -57.123 1.00 30.48 258 GLY A N 1
ATOM 1905 C CA . GLY A 1 258 ? 56.965 -2.222 -56.144 1.00 30.48 258 GLY A CA 1
ATOM 1906 C C . GLY A 1 258 ? 56.963 -2.719 -54.697 1.00 30.48 258 GLY A C 1
ATOM 1907 O O . GLY A 1 258 ? 55.947 -2.661 -54.020 1.00 30.48 258 GLY A O 1
ATOM 1908 N N . LEU A 1 259 ? 58.107 -3.238 -54.244 1.00 33.12 259 LEU A N 1
ATOM 1909 C CA . LEU A 1 259 ? 58.465 -3.419 -52.831 1.00 33.12 259 LEU A CA 1
ATOM 1910 C C . LEU A 1 259 ? 58.596 -2.056 -52.135 1.00 33.12 259 LEU A C 1
ATOM 1912 O O . LEU A 1 259 ? 59.311 -1.222 -52.673 1.00 33.12 259 LEU A O 1
ATOM 1916 N N . THR A 1 260 ? 58.109 -1.913 -50.897 1.00 33.97 260 THR A N 1
ATOM 1917 C CA . THR A 1 260 ? 58.884 -1.332 -49.776 1.00 33.97 260 THR A CA 1
ATOM 1918 C C . THR A 1 260 ? 58.383 -1.875 -48.427 1.00 33.97 260 THR A C 1
ATOM 1920 O O . THR A 1 260 ? 57.200 -2.134 -48.223 1.00 33.97 260 THR A O 1
ATOM 1923 N N . LYS A 1 261 ? 59.336 -2.117 -47.518 1.00 30.20 261 LYS A N 1
ATOM 1924 C CA . LYS A 1 261 ? 59.184 -2.644 -46.153 1.00 30.20 261 LYS A CA 1
ATOM 1925 C C . LYS A 1 261 ? 59.302 -1.514 -45.113 1.00 30.20 261 LYS A C 1
ATOM 1927 O O . LYS A 1 261 ? 60.158 -0.654 -45.287 1.00 30.20 261 LYS A O 1
ATOM 1932 N N . SER A 1 262 ? 58.649 -1.736 -43.959 1.00 28.30 262 SER A N 1
ATOM 1933 C CA . SER A 1 262 ? 59.072 -1.402 -42.569 1.00 28.30 262 SER A CA 1
ATOM 1934 C C . SER A 1 262 ? 59.050 0.064 -42.079 1.00 28.30 262 SER A C 1
ATOM 1936 O O . SER A 1 262 ? 59.073 0.959 -42.915 1.00 28.30 262 SER A O 1
ATOM 1938 N N . PRO A 1 263 ? 59.145 0.341 -40.745 1.00 44.69 263 PRO A N 1
ATOM 1939 C CA . PRO A 1 263 ? 59.132 -0.556 -39.570 1.00 44.69 263 PRO A CA 1
ATOM 1940 C C . PRO A 1 263 ? 58.286 -0.077 -38.350 1.00 44.69 263 PRO A C 1
ATOM 1942 O O . PRO A 1 263 ? 57.627 0.954 -38.345 1.00 44.69 263 PRO A O 1
ATOM 1945 N N . GLN A 1 264 ? 58.361 -0.908 -37.305 1.00 34.91 264 GLN A N 1
ATOM 1946 C CA . GLN A 1 264 ? 57.788 -0.878 -35.954 1.00 34.91 264 GLN A CA 1
ATOM 1947 C C . GLN A 1 264 ? 57.912 0.408 -35.111 1.00 34.91 264 GLN A C 1
ATOM 1949 O O . GLN A 1 264 ? 58.914 1.110 -35.194 1.00 34.91 264 GLN A O 1
ATOM 1954 N N . HIS A 1 265 ? 57.027 0.538 -34.104 1.00 34.50 265 HIS A N 1
ATOM 1955 C CA . HIS A 1 265 ? 57.433 1.025 -32.776 1.00 34.50 265 HIS A CA 1
ATOM 1956 C C . HIS A 1 265 ? 56.658 0.386 -31.597 1.00 34.50 265 HIS A C 1
ATOM 1958 O O . HIS A 1 265 ? 55.470 0.599 -31.393 1.00 34.50 265 HIS A O 1
ATOM 1964 N N . GLN A 1 266 ? 57.414 -0.423 -30.850 1.00 36.94 266 GLN A N 1
ATOM 1965 C CA . GLN A 1 266 ? 57.511 -0.612 -29.394 1.00 36.94 266 GLN A CA 1
ATOM 1966 C C . GLN A 1 266 ? 56.299 -0.722 -28.441 1.00 36.94 266 GLN A C 1
ATOM 1968 O O . GLN A 1 266 ? 55.558 0.214 -28.163 1.00 36.94 266 GLN A O 1
ATOM 1973 N N . LYS A 1 267 ? 56.328 -1.869 -27.744 1.00 36.56 267 LYS A N 1
ATOM 1974 C CA . LYS A 1 267 ? 55.863 -2.139 -26.374 1.00 36.56 267 LYS A CA 1
ATOM 1975 C C . LYS A 1 267 ? 56.445 -1.155 -25.342 1.00 36.56 267 LYS A C 1
ATOM 1977 O O . LYS A 1 267 ? 57.655 -0.938 -25.335 1.00 36.56 267 LYS A O 1
ATOM 1982 N N . LYS A 1 268 ? 55.643 -0.765 -24.343 1.00 38.34 268 LYS A N 1
ATOM 1983 C CA . LYS A 1 268 ? 56.119 -0.507 -22.971 1.00 38.34 268 LYS A CA 1
ATOM 1984 C C . LYS A 1 268 ? 55.141 -1.066 -21.934 1.00 38.34 268 LYS A C 1
ATOM 1986 O O . LYS A 1 268 ? 53.935 -0.872 -22.019 1.00 38.34 268 LYS A O 1
ATOM 1991 N N . HIS A 1 269 ? 55.716 -1.803 -20.989 1.00 36.38 269 HIS A N 1
ATOM 1992 C CA . HIS A 1 269 ? 55.102 -2.353 -19.785 1.00 36.38 269 HIS A CA 1
ATOM 1993 C C . HIS A 1 269 ? 54.884 -1.268 -18.721 1.00 36.38 269 HIS A C 1
ATOM 1995 O O . HIS A 1 269 ? 55.676 -0.334 -18.633 1.00 36.38 269 HIS A O 1
ATOM 2001 N N . GLY A 1 270 ? 53.893 -1.467 -17.849 1.00 31.61 270 GLY A N 1
ATOM 2002 C CA . GLY A 1 270 ? 53.747 -0.713 -16.603 1.00 31.61 270 GLY A CA 1
ATOM 2003 C C . GLY A 1 270 ? 52.570 -1.202 -15.762 1.00 31.61 270 GLY A C 1
ATOM 2004 O O . GLY A 1 270 ? 51.515 -0.586 -15.763 1.00 31.61 270 GLY A O 1
ATOM 2005 N N . ARG A 1 271 ? 52.738 -2.341 -15.077 1.00 38.66 271 ARG A N 1
ATOM 2006 C CA . ARG A 1 271 ? 51.879 -2.752 -13.955 1.00 38.66 271 ARG A CA 1
ATOM 2007 C C . ARG A 1 271 ? 52.354 -2.024 -12.701 1.00 38.66 271 ARG A C 1
ATOM 2009 O O . ARG A 1 271 ? 53.526 -2.169 -12.370 1.00 38.66 271 ARG A O 1
ATOM 2016 N N . GLN A 1 272 ? 51.453 -1.371 -11.973 1.00 35.56 272 GLN A N 1
ATOM 2017 C CA . GLN A 1 272 ? 51.621 -1.113 -10.540 1.00 35.56 272 GLN A CA 1
ATOM 2018 C C . GLN A 1 272 ? 50.258 -0.856 -9.882 1.00 35.56 272 GLN A C 1
ATOM 2020 O O . GLN A 1 272 ? 49.546 0.071 -10.247 1.00 35.56 272 GLN A O 1
ATOM 2025 N N . TRP A 1 273 ? 49.909 -1.731 -8.938 1.00 35.75 273 TRP A N 1
ATOM 2026 C CA . TRP A 1 273 ? 48.968 -1.468 -7.846 1.00 35.75 273 TRP A CA 1
ATOM 2027 C C . TRP A 1 273 ? 49.762 -0.861 -6.678 1.00 35.75 273 TRP A C 1
ATOM 2029 O O . TRP A 1 273 ? 50.959 -1.147 -6.564 1.00 35.75 273 TRP A O 1
ATOM 2039 N N . PRO A 1 274 ? 49.110 -0.107 -5.780 1.00 54.12 274 PRO A N 1
ATOM 2040 C CA . PRO A 1 274 ? 49.059 -0.619 -4.412 1.00 54.12 274 PRO A CA 1
ATOM 2041 C C . PRO A 1 274 ? 47.696 -0.446 -3.714 1.00 54.12 274 PRO A C 1
ATOM 2043 O O . PRO A 1 274 ? 47.022 0.571 -3.819 1.00 54.12 274 PRO A O 1
ATOM 2046 N N . THR A 1 275 ? 47.321 -1.538 -3.051 1.00 38.16 275 THR A N 1
ATOM 2047 C CA . THR A 1 275 ? 46.881 -1.701 -1.655 1.00 38.16 275 THR A CA 1
ATOM 2048 C C . THR A 1 275 ? 46.263 -0.527 -0.878 1.00 38.16 275 THR A C 1
ATOM 2050 O O . THR A 1 275 ? 46.837 0.547 -0.750 1.00 38.16 275 THR A O 1
ATOM 2053 N N . ALA A 1 276 ? 45.126 -0.849 -0.254 1.00 40.12 276 ALA A N 1
ATOM 2054 C CA . ALA A 1 276 ? 44.461 -0.162 0.852 1.00 40.12 276 ALA A CA 1
ATOM 2055 C C . ALA A 1 276 ? 45.318 -0.052 2.130 1.00 40.12 276 ALA A C 1
ATOM 2057 O O . ALA A 1 276 ? 46.261 -0.832 2.267 1.00 40.12 276 ALA A O 1
ATOM 2058 N N . ILE A 1 277 ? 44.910 0.827 3.070 1.00 39.03 277 ILE A N 1
ATOM 2059 C CA . ILE A 1 277 ? 44.714 0.572 4.525 1.00 39.03 277 ILE A CA 1
ATOM 2060 C C . ILE A 1 277 ? 44.412 1.883 5.311 1.00 39.03 277 ILE A C 1
ATOM 2062 O O . ILE A 1 277 ? 45.099 2.873 5.094 1.00 39.03 277 ILE A O 1
ATOM 2066 N N . GLU A 1 278 ? 43.407 1.801 6.217 1.00 36.06 278 GLU A N 1
ATOM 2067 C CA . GLU A 1 278 ? 43.130 2.564 7.477 1.00 36.06 278 GLU A CA 1
ATOM 2068 C C . GLU A 1 278 ? 43.032 4.108 7.470 1.00 36.06 278 GLU A C 1
ATOM 2070 O O . GLU A 1 278 ? 43.599 4.778 6.626 1.00 36.06 278 GLU A O 1
ATOM 2075 N N . ALA A 1 279 ? 42.418 4.811 8.429 1.00 37.06 279 ALA A N 1
ATOM 2076 C CA . ALA A 1 279 ? 41.393 4.625 9.467 1.00 37.06 279 ALA A CA 1
ATOM 2077 C C . ALA A 1 279 ? 41.274 5.989 10.196 1.00 37.06 279 ALA A C 1
ATOM 2079 O O . ALA A 1 279 ? 42.219 6.770 10.175 1.00 37.06 279 ALA A O 1
ATOM 2080 N N . ALA A 1 280 ? 40.152 6.200 10.894 1.00 41.09 280 ALA A N 1
ATOM 2081 C CA . ALA A 1 280 ? 39.966 7.105 12.039 1.00 41.09 280 ALA A CA 1
ATOM 2082 C C . ALA A 1 280 ? 40.161 8.630 11.855 1.00 41.09 280 ALA A C 1
ATOM 2084 O O . ALA A 1 280 ? 41.280 9.132 11.800 1.00 41.09 280 ALA A O 1
ATOM 2085 N N . ALA A 1 281 ? 39.050 9.370 11.925 1.00 46.12 281 ALA A N 1
ATOM 2086 C CA . ALA A 1 281 ? 38.699 10.266 13.041 1.00 46.12 281 ALA A CA 1
ATOM 2087 C C . ALA A 1 281 ? 37.282 10.822 12.829 1.00 46.12 281 ALA A C 1
ATOM 2089 O O . ALA A 1 281 ? 36.983 11.229 11.685 1.00 46.12 281 ALA A O 1
#

Sequence (281 aa):
LFAFVLATRIPFAIDVLRERGELFHIVDDSIRNDYTLKVVNKSQIPMSFNLSVLDSGPGDGSSATLKLSIDPRIEVPAGDVLTVPLSLTASRAGIERNITNIKLQLCELAGERCVEGETRFIAPPAGATSSRDKTTTGIPDQVTVGAASSRDKITKGTPNQGAVGAASSRDKTTEGTPNQGMVGAASSRDKTTEGIPNQGTVGAASSRDKTTEEIPNQSRVGAPLTTSPNVRKIADFINHPESHRAAGSNNLSNRHMGLTKSPQHQKKHGRQWPTAIEAAA

pLDDT: mean 72.17, std 21.82, range [27.11, 98.25]

Nearest PDB structures (foldseek):
  2r39-assembly1_A  TM=9.238E-01  e=6.777E-09  Vibrio parahaemolyticus RIMD 2210633
  6qud-assembly1_A  TM=6.418E-01  e=1.068E-03  Bifidobacterium bifidum
  2n3d-assembly1_A  TM=4.094E-01  e=3.155E-01  Caulobacter vibrioides CB15

Solvent-accessible surface area (backbone atoms only — not comparable to full-atom values): 16400 Å² total; per-residue (Å²): 110,71,71,59,60,63,72,71,53,75,55,54,51,63,45,58,44,68,58,84,70,76,68,49,43,79,55,90,71,29,40,32,36,58,33,38,39,38,41,37,28,68,35,92,52,68,47,48,31,40,51,46,75,47,84,52,49,68,96,82,77,64,52,45,68,69,39,71,74,59,78,43,70,45,77,34,53,45,61,33,74,44,78,45,81,41,36,42,35,28,47,52,92,37,53,89,54,40,67,36,57,35,33,40,36,42,28,39,67,91,55,89,55,67,48,74,26,69,47,71,50,47,48,70,55,78,60,41,48,75,41,65,69,44,80,46,72,47,78,57,77,43,79,47,58,29,38,36,39,30,44,38,33,41,39,38,41,56,24,44,35,40,36,40,36,38,37,40,29,42,37,33,41,38,37,39,48,27,39,36,41,35,41,38,40,39,38,31,44,36,32,42,36,40,45,52,30,41,38,40,36,41,33,43,50,36,45,63,42,46,43,51,47,69,77,61,49,72,49,78,48,63,64,80,58,76,62,81,73,63,72,77,73,90,82,82,88,85,88,80,90,80,89,78,91,80,88,85,82,88,81,90,83,90,80,85,91,83,90,86,81,88,85,89,84,81,90,82,88,83,90,83,86,83,84,89,81,91,79,89,135

Foldseek 3Di:
DVVVVVVPDDQKAKEKAWDPPDQWDDDPQKIKTKIKMKIFGNAQAKFKKFKDKDFDDPPPPLTFPKDKPDHRIDIDGHGDMDIDIIMIMTGNVSDPDQKGKIWMKIATPVDGDIYIYIDIRGHFPVQEDEDAEAEADDADAEEGEEHYEYAHYEYEDAYEYEYEYEYEYAAAEYYEEYEYEYEYEYEYAAYEYYYEYAYEYEEEYEYNEYHYDDDYRYHYHYDYDYDDYPYPDPPPDDDDDDDDDDDDDDDDDDDDDDDDDDDDDDDDDDDDDDDDDDDDD

Mean predicted aligned error: 17.77 Å

Radius of gyration: 32.97 Å; Cα contacts (8 Å, |Δi|>4): 578; chains: 1; bounding box: 80×41×119 Å

Secondary structure (DSSP, 8-state):
-HHHHHHTS-SEEEEEEEPSS-S-EEETTEEEEEEEEEEEE-SSS-EEEEEEEE--S-TTS-----EESS-SEEEE-TT-EEEEEEEEEEEGGG--SSEEEEEEEEEETTSS-EEEEEEEEE-PPTT--EEEEEEEESS--EEEES-EEEEEEEEEES-EEEEES-EEEEEEEEEE--EEEEES-EEEEEEEEES--EEEEES-EEEEEEEEES--EEEEES-B--PPP----------------------------------------------------